Protein AF-A0A5A4PVV0-F1 (afdb_monomer_lite)

Radius of gyration: 22.86 Å; chains: 1; bounding box: 64×41×68 Å

pLDDT: mean 84.91, std 14.2, range [36.88, 98.5]

Structure (mmCIF, N/CA/C/O backbone):
data_AF-A0A5A4PVV0-F1
#
_entry.id   AF-A0A5A4PVV0-F1
#
loop_
_atom_site.group_PDB
_atom_site.id
_atom_site.type_symbol
_atom_site.label_atom_id
_atom_site.label_alt_id
_atom_site.label_comp_id
_atom_site.label_asym_id
_atom_site.label_entity_id
_atom_site.label_seq_id
_atom_site.pdbx_PDB_ins_code
_atom_site.Cartn_x
_atom_site.Cartn_y
_atom_site.Cartn_z
_atom_site.occupancy
_atom_site.B_iso_or_equiv
_atom_site.auth_seq_id
_atom_site.auth_comp_id
_atom_site.auth_asym_id
_atom_site.auth_atom_id
_atom_site.pdbx_PDB_model_num
ATOM 1 N N . MET A 1 1 ? 41.108 14.366 -33.732 1.00 46.66 1 MET A N 1
ATOM 2 C CA . MET A 1 1 ? 40.610 12.988 -33.497 1.00 46.66 1 MET A CA 1
ATOM 3 C C . MET A 1 1 ? 39.916 12.804 -32.145 1.00 46.66 1 MET A C 1
ATOM 5 O O . MET A 1 1 ? 38.757 12.423 -32.161 1.00 46.66 1 MET A O 1
ATOM 9 N N . LYS A 1 2 ? 40.531 13.124 -30.991 1.00 41.91 2 LYS A N 1
ATOM 10 C CA . LYS A 1 2 ? 39.886 12.949 -29.665 1.00 41.91 2 LYS A CA 1
ATOM 11 C C . LYS A 1 2 ? 38.598 13.777 -29.461 1.00 41.91 2 LYS A C 1
ATOM 13 O O . LYS A 1 2 ? 37.643 13.272 -28.887 1.00 41.91 2 LYS A O 1
ATOM 18 N N . LEU A 1 3 ? 38.534 15.001 -30.003 1.00 40.44 3 LEU A N 1
ATOM 19 C CA . LEU A 1 3 ? 37.338 15.861 -29.929 1.00 40.44 3 LEU A CA 1
ATOM 20 C C . LEU A 1 3 ? 36.148 15.331 -30.754 1.00 40.44 3 LEU A C 1
ATOM 22 O O . LEU A 1 3 ? 35.005 15.451 -30.332 1.00 40.44 3 LEU A O 1
ATOM 26 N N . ALA A 1 4 ? 36.415 14.720 -31.914 1.00 46.31 4 ALA A N 1
ATOM 27 C CA . ALA A 1 4 ? 35.381 14.146 -32.778 1.00 46.31 4 ALA A CA 1
ATOM 28 C C . ALA A 1 4 ? 34.794 12.856 -32.182 1.00 46.31 4 ALA A C 1
ATOM 30 O O . ALA A 1 4 ? 33.596 12.623 -32.297 1.00 46.31 4 ALA A O 1
ATOM 31 N N . LEU A 1 5 ? 35.617 12.063 -31.481 1.00 36.88 5 LEU A N 1
ATOM 32 C CA . LEU A 1 5 ? 35.150 10.887 -30.746 1.00 36.88 5 LEU A CA 1
ATOM 33 C C . LEU A 1 5 ? 34.221 11.294 -29.588 1.00 36.88 5 LEU A C 1
ATOM 35 O O . LEU A 1 5 ? 33.138 10.735 -29.454 1.00 36.88 5 LEU A O 1
ATOM 39 N N . LEU A 1 6 ? 34.586 12.329 -28.819 1.00 44.75 6 LEU A N 1
ATOM 40 C CA . LEU A 1 6 ? 33.745 12.877 -27.743 1.00 44.75 6 LEU A CA 1
ATOM 41 C C . LEU A 1 6 ? 32.425 13.469 -28.265 1.00 44.75 6 LEU A C 1
ATOM 43 O O . LEU A 1 6 ? 31.382 13.252 -27.656 1.00 44.75 6 LEU A O 1
ATOM 47 N N . LEU A 1 7 ? 32.444 14.151 -29.416 1.00 44.34 7 LEU A N 1
ATOM 48 C CA . LEU A 1 7 ? 31.231 14.646 -30.083 1.00 44.34 7 LEU A CA 1
ATOM 49 C C . LEU A 1 7 ? 30.348 13.511 -30.626 1.00 44.34 7 LEU A C 1
ATOM 51 O O . LEU A 1 7 ? 29.127 13.609 -30.537 1.00 44.34 7 LEU A O 1
ATOM 55 N N . SER A 1 8 ? 30.940 12.428 -31.140 1.00 39.75 8 SER A N 1
ATOM 56 C CA . SER A 1 8 ? 30.189 11.250 -31.598 1.00 39.75 8 SER A CA 1
ATOM 57 C C . SER A 1 8 ? 29.547 10.485 -30.439 1.00 39.75 8 SER A C 1
ATOM 59 O O . SER A 1 8 ? 28.378 10.130 -30.526 1.00 39.75 8 SER A O 1
ATOM 61 N N . ILE A 1 9 ? 30.257 10.333 -29.314 1.00 49.19 9 ILE A N 1
ATOM 62 C CA . ILE A 1 9 ? 29.719 9.735 -28.086 1.00 49.19 9 ILE A CA 1
ATOM 63 C C . ILE A 1 9 ? 28.602 10.624 -27.525 1.00 49.19 9 ILE A C 1
ATOM 65 O O . ILE A 1 9 ? 27.536 10.120 -27.191 1.00 49.19 9 ILE A O 1
ATOM 69 N N . GLY A 1 10 ? 28.793 11.948 -27.508 1.00 38.03 10 GLY A N 1
ATOM 70 C CA . GLY A 1 10 ? 27.760 12.903 -27.103 1.00 38.03 10 GLY A CA 1
ATOM 71 C C . GLY A 1 10 ? 26.505 12.845 -27.981 1.00 38.03 10 GLY A C 1
ATOM 72 O O . GLY A 1 10 ? 25.398 12.822 -27.454 1.00 38.03 10 GLY A O 1
ATOM 73 N N . CYS A 1 11 ? 26.648 12.752 -29.307 1.00 46.47 11 CYS A N 1
ATOM 74 C CA . CYS A 1 11 ? 25.504 12.624 -30.217 1.00 46.47 11 CYS A CA 1
ATOM 75 C C . CYS A 1 11 ? 24.790 11.271 -30.082 1.00 46.47 11 CYS A C 1
ATOM 77 O O . CYS A 1 11 ? 23.561 11.240 -30.125 1.00 46.47 11 CYS A O 1
ATOM 79 N N . CYS A 1 12 ? 25.526 10.173 -29.882 1.00 41.34 12 CYS A N 1
ATOM 80 C CA . CYS A 1 12 ? 24.935 8.857 -29.641 1.00 41.34 12 CYS A CA 1
ATOM 81 C C . CYS A 1 12 ? 24.172 8.817 -28.310 1.00 41.34 12 CYS A C 1
ATOM 83 O O . CYS A 1 12 ? 23.031 8.373 -28.290 1.00 41.34 12 CYS A O 1
ATOM 85 N N . LEU A 1 13 ? 24.741 9.356 -27.226 1.00 41.94 13 LEU A N 1
ATOM 86 C CA . LEU A 1 13 ? 24.076 9.421 -25.919 1.00 41.94 13 LEU A CA 1
ATOM 87 C C . LEU A 1 13 ? 22.816 10.295 -25.957 1.00 41.94 13 LEU A C 1
ATOM 89 O O . LEU A 1 13 ? 21.788 9.928 -25.399 1.00 41.94 13 LEU A O 1
ATOM 93 N N . VAL A 1 14 ? 22.859 11.427 -26.667 1.00 44.25 14 VAL A N 1
ATOM 94 C CA . VAL A 1 14 ? 21.682 12.291 -26.840 1.00 44.25 14 VAL A CA 1
ATOM 95 C C . VAL A 1 14 ? 20.603 11.596 -27.679 1.00 44.25 14 VAL A C 1
ATOM 97 O O . VAL A 1 14 ? 19.431 11.651 -27.320 1.00 44.25 14 VAL A O 1
ATOM 100 N N . ALA A 1 15 ? 20.966 10.911 -28.767 1.00 39.91 15 ALA A N 1
ATOM 101 C CA . ALA A 1 15 ? 20.006 10.202 -29.616 1.00 39.91 15 ALA A CA 1
ATOM 102 C C . ALA A 1 15 ? 19.346 9.005 -28.908 1.00 39.91 15 ALA A C 1
ATOM 104 O O . ALA A 1 15 ? 18.140 8.808 -29.062 1.00 39.91 15 ALA A O 1
ATOM 105 N N . VAL A 1 16 ? 20.110 8.252 -28.110 1.00 43.72 16 VAL A N 1
ATOM 106 C CA . VAL A 1 16 ? 19.596 7.151 -27.278 1.00 43.72 16 VAL A CA 1
ATOM 107 C C . VAL A 1 16 ? 18.643 7.696 -26.208 1.00 43.72 16 VAL A C 1
ATOM 109 O O . VAL A 1 16 ? 17.511 7.219 -26.129 1.00 43.72 16 VAL A O 1
ATOM 112 N N . ASN A 1 17 ? 19.014 8.795 -25.533 1.00 40.72 17 ASN A N 1
ATOM 113 C CA . ASN A 1 17 ? 18.164 9.432 -24.517 1.00 40.72 17 ASN A CA 1
ATOM 114 C C . ASN A 1 17 ? 16.835 9.996 -25.078 1.00 40.72 17 ASN A C 1
ATOM 116 O O . ASN A 1 17 ? 15.819 10.129 -24.391 1.00 40.72 17 ASN A O 1
ATOM 120 N N . PHE A 1 18 ? 16.809 10.382 -26.359 1.00 46.00 18 PHE A N 1
ATOM 121 C CA . PHE A 1 18 ? 15.560 10.771 -27.023 1.00 46.00 18 PHE A CA 1
ATOM 122 C C . PHE A 1 18 ? 14.713 9.558 -27.429 1.00 46.00 18 PHE A C 1
ATOM 124 O O . PHE A 1 18 ? 13.483 9.669 -27.483 1.00 46.00 18 PHE A O 1
ATOM 131 N N . ALA A 1 19 ? 15.338 8.415 -27.718 1.00 44.12 19 ALA A N 1
ATOM 132 C CA . ALA A 1 19 ? 14.663 7.224 -28.216 1.00 44.12 19 ALA A CA 1
ATOM 133 C C . ALA A 1 19 ? 13.850 6.508 -27.128 1.00 44.12 19 ALA A C 1
ATOM 135 O O . ALA A 1 19 ? 12.691 6.183 -27.383 1.00 44.12 19 ALA A O 1
ATOM 136 N N . LEU A 1 20 ? 14.373 6.323 -25.911 1.00 49.16 20 LEU A N 1
ATOM 137 C CA . LEU A 1 20 ? 13.634 5.604 -24.859 1.00 49.16 20 LEU A CA 1
ATOM 138 C C . LEU A 1 20 ? 12.484 6.443 -24.293 1.00 49.16 20 LEU A C 1
ATOM 140 O O . LEU A 1 20 ? 11.371 5.942 -24.088 1.00 49.16 20 LEU A O 1
ATOM 144 N N . ARG A 1 21 ? 12.681 7.760 -24.162 1.00 54.38 21 ARG A N 1
ATOM 145 C CA . ARG A 1 21 ? 11.590 8.691 -23.844 1.00 54.38 21 ARG A CA 1
ATOM 146 C C . ARG A 1 21 ? 10.503 8.708 -24.925 1.00 54.38 21 ARG A C 1
ATOM 148 O O . ARG A 1 21 ? 9.313 8.787 -24.601 1.00 54.38 21 ARG A O 1
ATOM 155 N N . ALA A 1 22 ? 10.883 8.605 -26.200 1.00 59.00 22 ALA A N 1
ATOM 156 C CA . ALA A 1 22 ? 9.932 8.450 -27.298 1.00 59.00 22 ALA A CA 1
ATOM 157 C C . ALA A 1 22 ? 9.211 7.094 -27.241 1.00 59.00 22 ALA A C 1
ATOM 159 O O . ALA A 1 22 ? 8.002 7.065 -27.461 1.00 59.00 22 ALA A O 1
ATOM 160 N N . THR A 1 23 ? 9.903 6.008 -26.881 1.00 64.12 23 THR A N 1
ATOM 161 C CA . THR A 1 23 ? 9.330 4.666 -26.699 1.00 64.12 23 THR A CA 1
ATOM 162 C C . THR A 1 23 ? 8.213 4.664 -25.654 1.00 64.12 23 THR A C 1
ATOM 164 O O . THR A 1 23 ? 7.087 4.273 -25.966 1.00 64.12 23 THR A O 1
ATOM 167 N N . ILE A 1 24 ? 8.478 5.171 -24.443 1.00 62.03 24 ILE A N 1
ATOM 168 C CA . ILE A 1 24 ? 7.490 5.206 -23.349 1.00 62.03 24 ILE A CA 1
ATOM 169 C C . ILE A 1 24 ? 6.266 6.039 -23.747 1.00 62.03 24 ILE A C 1
ATOM 171 O O . ILE A 1 24 ? 5.130 5.591 -23.611 1.00 62.03 24 ILE A O 1
ATOM 175 N N . ILE A 1 25 ? 6.479 7.243 -24.289 1.00 65.00 25 ILE A N 1
ATOM 176 C CA . ILE A 1 25 ? 5.377 8.124 -24.705 1.00 65.00 25 ILE A CA 1
ATOM 177 C C . ILE A 1 25 ? 4.577 7.507 -25.861 1.00 65.00 25 ILE A C 1
ATOM 179 O O . ILE A 1 25 ? 3.355 7.666 -25.913 1.00 65.00 25 ILE A O 1
ATOM 183 N N . ARG A 1 26 ? 5.241 6.816 -26.795 1.00 69.31 26 ARG A N 1
ATOM 184 C CA . ARG A 1 26 ? 4.590 6.156 -27.932 1.00 69.31 26 ARG A CA 1
ATOM 185 C C . ARG A 1 26 ? 3.719 4.993 -27.462 1.00 69.31 26 ARG A C 1
ATOM 187 O O . ARG A 1 26 ? 2.591 4.901 -27.935 1.00 69.31 26 ARG A O 1
ATOM 194 N N . CYS A 1 27 ? 4.179 4.192 -26.502 1.00 71.00 27 CYS A N 1
ATOM 195 C CA . CYS A 1 27 ? 3.376 3.111 -25.932 1.00 71.00 27 CYS A CA 1
ATOM 196 C C . CYS A 1 27 ? 2.206 3.606 -25.080 1.00 71.00 27 CYS A C 1
ATOM 198 O O . CYS A 1 27 ? 1.082 3.173 -25.322 1.00 71.00 27 CYS A O 1
ATOM 200 N N . LEU A 1 28 ? 2.412 4.601 -24.209 1.00 65.38 28 LEU A N 1
ATOM 201 C CA . LEU A 1 28 ? 1.339 5.186 -23.385 1.00 65.38 28 LEU A CA 1
ATOM 202 C C . LEU A 1 28 ? 0.184 5.794 -24.200 1.00 65.38 28 LEU A C 1
ATOM 204 O O . LEU A 1 28 ? -0.917 5.962 -23.689 1.00 65.38 28 LEU A O 1
ATOM 208 N N . ARG A 1 29 ? 0.424 6.172 -25.462 1.00 68.50 29 ARG A N 1
ATOM 209 C CA . ARG A 1 29 ? -0.617 6.671 -26.380 1.00 68.50 29 ARG A CA 1
ATOM 210 C C . ARG A 1 29 ? -1.371 5.558 -27.113 1.00 68.50 29 ARG A C 1
ATOM 212 O O . ARG A 1 29 ? -2.370 5.852 -27.766 1.00 68.50 29 ARG A O 1
ATOM 219 N N . LYS A 1 30 ? -0.859 4.327 -27.086 1.00 69.19 30 LYS A N 1
ATOM 220 C CA . LYS A 1 30 ? -1.362 3.184 -27.860 1.00 69.19 30 LYS A CA 1
ATOM 221 C C . LYS A 1 30 ? -2.086 2.163 -26.998 1.00 69.19 30 LYS A C 1
ATOM 223 O O . LYS A 1 30 ? -3.036 1.551 -27.478 1.00 69.19 30 LYS A O 1
ATOM 228 N N . THR A 1 31 ? -1.667 1.989 -25.752 1.00 60.00 31 THR A N 1
ATOM 229 C CA . THR A 1 31 ? -2.315 1.072 -24.820 1.00 60.00 31 THR A CA 1
ATOM 230 C C . THR A 1 31 ? -3.566 1.715 -24.222 1.00 60.00 31 THR A C 1
ATOM 232 O O . THR A 1 31 ? -3.586 2.897 -23.875 1.00 60.00 31 THR A O 1
ATOM 235 N N . ARG A 1 32 ? -4.664 0.946 -24.172 1.00 54.12 32 ARG A N 1
ATOM 236 C CA . ARG A 1 32 ? -5.900 1.358 -23.490 1.00 54.12 32 ARG A CA 1
ATOM 237 C C . ARG A 1 32 ? -5.672 1.395 -21.974 1.00 54.12 32 ARG A C 1
ATOM 239 O O . ARG A 1 32 ? -4.600 1.038 -21.493 1.00 54.12 32 ARG A O 1
ATOM 246 N N . SER A 1 33 ? -6.678 1.860 -21.227 1.00 53.91 33 SER A N 1
ATOM 247 C CA . SER A 1 33 ? -6.655 1.872 -19.758 1.00 53.91 33 SER A CA 1
ATOM 248 C C . SER A 1 3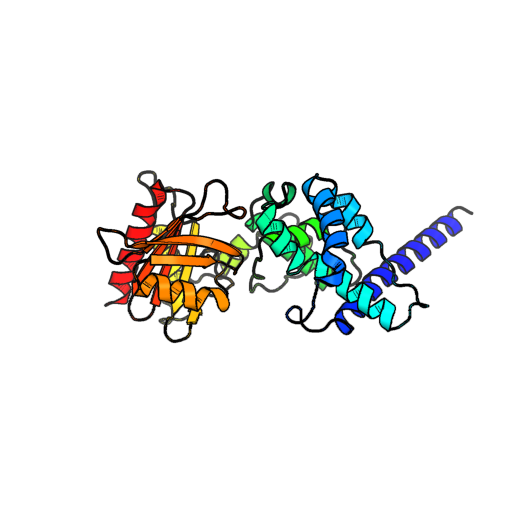3 ? -6.105 0.553 -19.203 1.00 53.91 33 SER A C 1
ATOM 250 O O . SER A 1 33 ? -6.449 -0.516 -19.699 1.00 53.91 33 SER A O 1
ATOM 252 N N . TRP A 1 34 ? -5.294 0.631 -18.145 1.00 52.81 34 TRP A N 1
ATOM 253 C CA . TRP A 1 34 ? -4.593 -0.500 -17.514 1.00 52.81 34 TRP A CA 1
ATOM 254 C C . TRP A 1 34 ? -5.515 -1.681 -17.158 1.00 52.81 34 TRP A C 1
ATOM 256 O O . TRP A 1 34 ? -5.076 -2.822 -17.070 1.00 52.81 34 TRP A O 1
ATOM 266 N N . SER A 1 35 ? -6.805 -1.398 -16.970 1.00 49.62 35 SER A N 1
ATOM 267 C CA . SER A 1 35 ? -7.865 -2.358 -16.668 1.00 49.62 35 SER A CA 1
ATOM 268 C C . SER A 1 35 ? -8.367 -3.185 -17.862 1.00 49.62 35 SER A C 1
ATOM 270 O O . SER A 1 35 ? -9.220 -4.040 -17.659 1.00 49.62 35 SER A O 1
ATOM 272 N N . GLU A 1 36 ? -7.919 -2.904 -19.088 1.00 56.88 36 GLU A N 1
ATOM 273 C CA . GLU A 1 36 ? -8.451 -3.495 -20.332 1.00 56.88 36 GLU A CA 1
ATOM 274 C C . GLU A 1 36 ? -7.418 -4.315 -21.121 1.00 56.88 36 GLU A C 1
ATOM 276 O O . GLU A 1 36 ? -7.722 -4.797 -22.211 1.00 56.88 36 GLU A O 1
ATOM 281 N N . ILE A 1 37 ? -6.192 -4.446 -20.608 1.00 70.38 37 ILE A N 1
ATOM 282 C CA . ILE A 1 37 ? -5.114 -5.170 -21.285 1.00 70.38 37 ILE A CA 1
ATOM 283 C C . ILE A 1 37 ? -5.174 -6.645 -20.885 1.00 70.38 37 ILE A C 1
ATOM 285 O O . ILE A 1 37 ? -4.995 -6.974 -19.713 1.00 70.38 37 ILE A O 1
ATOM 289 N N . ASP A 1 38 ? -5.406 -7.518 -21.865 1.00 74.00 38 ASP A N 1
ATOM 290 C CA . ASP A 1 38 ? -5.260 -8.963 -21.702 1.00 74.00 38 ASP A CA 1
ATOM 291 C C . ASP A 1 38 ? -3.779 -9.353 -21.831 1.00 74.00 38 ASP A C 1
ATOM 293 O O . ASP A 1 38 ? -3.170 -9.191 -22.889 1.00 74.00 38 ASP A O 1
ATOM 297 N N . CYS A 1 39 ? -3.203 -9.838 -20.731 1.00 78.75 39 CYS A N 1
ATOM 298 C CA . CYS A 1 39 ? -1.803 -10.250 -20.651 1.00 78.75 39 CYS A CA 1
ATOM 299 C C . CYS A 1 39 ? -1.598 -11.756 -20.839 1.00 78.75 39 CYS A C 1
ATOM 301 O O . CYS A 1 39 ? -0.449 -12.193 -20.905 1.00 78.75 39 CYS A O 1
ATOM 303 N N . THR A 1 40 ? -2.671 -12.545 -20.957 1.00 80.81 40 THR A N 1
ATOM 304 C CA . THR A 1 40 ? -2.587 -14.003 -21.118 1.00 80.81 40 THR A CA 1
ATOM 305 C C . THR A 1 40 ? -1.690 -14.428 -22.291 1.00 80.81 40 THR A C 1
ATOM 307 O O . THR A 1 40 ? -0.877 -15.329 -22.092 1.00 80.81 40 THR A O 1
ATOM 310 N N . PRO A 1 41 ? -1.706 -13.772 -23.472 1.00 83.62 41 PRO A N 1
ATOM 311 C CA . PRO A 1 41 ? -0.832 -14.158 -24.587 1.00 83.62 41 PRO A CA 1
ATOM 312 C C . PRO A 1 41 ? 0.673 -13.975 -24.335 1.00 83.62 41 PRO A C 1
ATOM 314 O O . PRO A 1 41 ? 1.484 -14.510 -25.086 1.00 83.62 41 PRO A O 1
ATOM 317 N N . HIS A 1 42 ? 1.054 -13.199 -23.318 1.00 83.88 42 HIS A N 1
ATOM 318 C CA . HIS A 1 42 ? 2.448 -12.879 -23.001 1.00 83.88 42 HIS A CA 1
ATOM 319 C C . HIS A 1 42 ? 2.949 -13.593 -21.740 1.00 83.88 42 HIS A C 1
ATOM 321 O O . HIS A 1 42 ? 4.113 -13.437 -21.382 1.00 83.88 42 HIS A O 1
ATOM 327 N N . GLN A 1 43 ? 2.087 -14.358 -21.064 1.00 84.12 43 GLN A N 1
ATOM 328 C CA . GLN A 1 43 ? 2.333 -14.846 -19.711 1.00 84.12 43 GLN A CA 1
ATOM 329 C C . GLN A 1 43 ? 3.612 -15.681 -19.586 1.00 84.12 43 GLN A C 1
ATOM 331 O O . GLN A 1 43 ? 4.407 -15.395 -18.699 1.00 84.12 43 GLN A O 1
ATOM 336 N N . ASP A 1 44 ? 3.844 -16.644 -20.481 1.00 86.00 44 ASP A N 1
ATOM 337 C CA . ASP A 1 44 ? 5.018 -17.528 -20.403 1.00 86.00 44 ASP A CA 1
ATOM 338 C C . ASP A 1 44 ? 6.327 -16.730 -20.451 1.00 86.00 44 ASP A C 1
ATOM 340 O O . ASP A 1 44 ? 7.187 -16.875 -19.587 1.00 86.00 44 ASP A O 1
ATOM 344 N N . LYS A 1 45 ? 6.434 -15.796 -21.402 1.00 85.88 45 LYS A N 1
ATOM 345 C CA . LYS A 1 45 ? 7.606 -14.923 -21.534 1.00 85.88 45 LYS A CA 1
ATOM 346 C C . LYS A 1 45 ? 7.774 -13.997 -20.326 1.00 85.88 45 LYS A C 1
ATOM 348 O O . LYS A 1 45 ? 8.886 -13.778 -19.860 1.00 85.88 45 LYS A O 1
ATOM 353 N N . LEU A 1 46 ? 6.673 -13.447 -19.811 1.00 87.00 46 LEU A N 1
ATOM 354 C CA . LEU A 1 46 ? 6.707 -12.609 -18.611 1.00 87.00 46 LEU A CA 1
ATOM 355 C C . LEU A 1 46 ? 7.191 -13.403 -17.394 1.00 87.00 46 LEU A C 1
ATOM 357 O O . LEU A 1 46 ? 7.925 -12.865 -16.573 1.00 87.00 46 LEU A O 1
ATOM 361 N N . TYR A 1 47 ? 6.794 -14.671 -17.282 1.00 91.38 47 TYR A N 1
ATOM 362 C CA . TYR A 1 47 ? 7.177 -15.534 -16.170 1.00 91.38 47 TYR A CA 1
ATOM 363 C C . TYR A 1 47 ? 8.655 -15.926 -16.249 1.00 91.38 47 TYR A C 1
ATOM 365 O O . TYR A 1 47 ? 9.309 -15.921 -15.214 1.00 91.38 47 TYR A O 1
ATOM 373 N N . GLU A 1 48 ? 9.214 -16.135 -17.446 1.00 92.31 48 GLU A N 1
ATOM 374 C CA . GLU A 1 48 ? 10.666 -16.313 -17.626 1.00 92.31 48 GLU A CA 1
ATOM 375 C C . GLU A 1 48 ? 11.465 -15.095 -17.123 1.00 92.31 48 GLU A C 1
ATOM 377 O O . GLU A 1 48 ? 12.472 -15.242 -16.423 1.00 92.31 48 GLU A O 1
ATOM 382 N N . ASP A 1 49 ? 11.006 -13.876 -17.429 1.00 91.75 49 ASP A N 1
ATOM 383 C CA . ASP A 1 49 ? 11.632 -12.662 -16.896 1.00 91.75 49 ASP A CA 1
ATOM 384 C C . ASP A 1 49 ? 11.451 -12.559 -15.367 1.00 91.75 49 ASP A C 1
ATOM 386 O O . ASP A 1 49 ? 12.374 -12.163 -14.648 1.00 91.75 49 ASP A O 1
ATOM 390 N N . PHE A 1 50 ? 10.273 -12.921 -14.842 1.00 92.19 50 PHE A N 1
ATOM 391 C CA . PHE A 1 50 ? 10.005 -12.905 -13.401 1.00 92.19 50 PHE A CA 1
ATOM 392 C C . PHE A 1 50 ? 10.832 -13.943 -12.636 1.00 92.19 50 PHE A C 1
ATOM 394 O O . PHE A 1 50 ? 11.325 -13.621 -11.556 1.00 92.19 50 PHE A O 1
ATOM 401 N N . ASP A 1 51 ? 11.072 -15.129 -13.194 1.00 95.19 51 ASP A N 1
ATOM 402 C CA . ASP A 1 51 ? 11.981 -16.134 -12.633 1.00 95.19 51 ASP A CA 1
ATOM 403 C C . ASP A 1 51 ? 13.379 -15.539 -12.419 1.00 95.19 51 ASP A C 1
ATOM 405 O O . ASP A 1 51 ? 13.947 -15.634 -11.327 1.00 95.19 51 ASP A O 1
ATOM 409 N N . ARG A 1 52 ? 13.913 -14.837 -13.429 1.00 95.50 52 ARG A N 1
ATOM 410 C CA . ARG A 1 52 ? 15.215 -14.150 -13.335 1.00 95.50 52 ARG A CA 1
ATOM 411 C C . ARG A 1 52 ? 15.212 -13.055 -12.269 1.00 95.50 52 ARG A C 1
ATOM 413 O O . ARG A 1 52 ? 16.158 -12.958 -11.484 1.00 95.50 52 ARG A O 1
ATOM 420 N N . ILE A 1 53 ? 14.148 -12.252 -12.205 1.00 93.19 53 ILE A N 1
ATOM 421 C CA . ILE A 1 53 ? 13.995 -11.196 -11.192 1.00 93.19 53 ILE A CA 1
ATOM 422 C C . ILE A 1 53 ? 13.973 -11.798 -9.779 1.00 93.19 53 ILE A C 1
ATOM 424 O O . ILE A 1 53 ? 14.683 -11.309 -8.897 1.00 93.19 53 ILE A O 1
ATOM 428 N N . TRP A 1 54 ? 13.203 -12.867 -9.553 1.00 93.81 54 TRP A N 1
ATOM 429 C CA . TRP A 1 54 ? 13.106 -13.538 -8.250 1.00 93.81 54 TRP A CA 1
ATOM 430 C C . TRP A 1 54 ? 14.388 -14.295 -7.883 1.00 93.81 54 TRP A C 1
ATOM 432 O O . TRP A 1 54 ? 14.689 -14.428 -6.698 1.00 93.81 54 TRP A O 1
ATOM 442 N N . ALA A 1 55 ? 15.180 -14.718 -8.871 1.00 94.75 55 ALA A N 1
ATOM 443 C CA . ALA A 1 55 ? 16.514 -15.283 -8.673 1.00 94.75 55 ALA A CA 1
ATOM 444 C C . ALA A 1 55 ? 17.599 -14.231 -8.358 1.00 94.75 55 ALA A C 1
ATOM 446 O O . ALA A 1 55 ? 18.726 -14.600 -8.025 1.00 94.75 55 ALA A O 1
ATOM 447 N N . GLY A 1 56 ? 17.279 -12.933 -8.436 1.00 92.69 56 GLY A N 1
ATOM 448 C CA . GLY A 1 56 ? 18.188 -11.835 -8.095 1.00 92.69 56 GLY A CA 1
ATOM 449 C C . GLY A 1 56 ? 18.861 -11.147 -9.288 1.00 92.69 56 GLY A C 1
ATOM 450 O O . GLY A 1 56 ? 19.597 -10.186 -9.080 1.00 92.69 56 GLY A O 1
ATOM 451 N N . ASP A 1 57 ? 18.574 -11.548 -10.530 1.00 95.38 57 ASP A N 1
ATOM 452 C CA . ASP A 1 57 ? 19.107 -10.927 -11.761 1.00 95.38 57 ASP A CA 1
ATOM 453 C C . ASP A 1 57 ? 18.280 -9.702 -12.218 1.00 95.38 57 ASP A C 1
ATOM 455 O O . ASP A 1 57 ? 18.175 -9.369 -13.398 1.00 95.38 57 ASP A O 1
ATOM 459 N N . TYR A 1 58 ? 17.639 -9.014 -11.273 1.00 93.19 58 TYR A N 1
ATOM 460 C CA . TYR A 1 58 ? 16.643 -7.985 -11.571 1.00 93.19 58 TYR A CA 1
ATOM 461 C C . TYR A 1 58 ? 17.225 -6.759 -12.289 1.00 93.19 58 TYR A C 1
ATOM 463 O O . TYR A 1 58 ? 16.561 -6.195 -13.154 1.00 93.19 58 TYR A O 1
ATOM 471 N N . LEU A 1 59 ? 18.460 -6.339 -11.984 1.00 93.94 59 LEU A N 1
ATOM 472 C CA . LEU A 1 59 ? 19.072 -5.174 -12.642 1.00 93.94 59 LEU A CA 1
ATOM 473 C C . LEU A 1 59 ? 19.350 -5.426 -14.125 1.00 93.94 59 LEU A C 1
ATOM 475 O O . LEU A 1 59 ? 19.124 -4.524 -14.929 1.00 93.94 59 LEU A O 1
ATOM 479 N N . SER A 1 60 ? 19.801 -6.628 -14.492 1.00 93.44 60 SER A N 1
ATOM 480 C CA . SER A 1 60 ? 20.043 -6.992 -15.892 1.00 93.44 60 SER A CA 1
ATOM 481 C C . SER A 1 60 ? 18.727 -7.041 -16.661 1.00 93.44 60 SER A C 1
ATOM 483 O O . SER A 1 60 ? 18.612 -6.407 -17.706 1.00 93.44 60 SER A O 1
ATOM 485 N N . VAL A 1 61 ? 17.703 -7.692 -16.097 1.00 90.75 61 VAL A N 1
ATOM 486 C CA . VAL A 1 61 ? 16.357 -7.739 -16.688 1.00 90.75 61 VAL A CA 1
ATOM 487 C C . VAL A 1 61 ? 15.784 -6.328 -16.861 1.00 90.75 61 VAL A C 1
ATOM 489 O O . VAL A 1 61 ? 15.281 -5.981 -17.926 1.00 90.75 61 VAL A O 1
ATOM 492 N N . PHE A 1 62 ? 15.908 -5.458 -15.855 1.00 88.75 62 PHE A N 1
ATOM 493 C CA . PHE A 1 62 ? 15.434 -4.078 -15.968 1.00 88.75 62 PHE A CA 1
ATOM 494 C C . PHE A 1 62 ? 16.241 -3.255 -16.966 1.00 88.75 62 PHE A C 1
ATOM 496 O O . PHE A 1 62 ? 15.654 -2.432 -17.665 1.00 88.75 62 PHE A O 1
ATOM 503 N N . ALA A 1 63 ? 17.553 -3.468 -17.069 1.00 87.56 63 ALA A N 1
ATOM 504 C CA . ALA A 1 63 ? 18.365 -2.843 -18.104 1.00 87.56 63 ALA A CA 1
ATOM 505 C C . ALA A 1 63 ? 17.900 -3.281 -19.498 1.00 87.56 63 ALA A C 1
ATOM 507 O O . ALA A 1 63 ? 17.684 -2.420 -20.342 1.00 87.56 63 ALA A O 1
ATOM 508 N N . GLU A 1 64 ? 17.649 -4.578 -19.708 1.00 85.81 64 GLU A N 1
ATOM 509 C CA . GLU A 1 64 ? 17.084 -5.113 -20.953 1.00 85.81 64 GLU A CA 1
ATOM 510 C C . GLU A 1 64 ? 15.723 -4.478 -21.259 1.00 85.81 64 GLU A C 1
ATOM 512 O O . GLU A 1 64 ? 15.493 -4.055 -22.384 1.00 85.81 64 GLU A O 1
ATOM 517 N N . TRP A 1 65 ? 14.826 -4.340 -20.276 1.00 80.94 65 TRP A N 1
ATOM 518 C CA . TRP A 1 65 ? 13.514 -3.708 -20.470 1.00 80.94 65 TRP A CA 1
ATOM 519 C C . TRP A 1 65 ? 13.604 -2.210 -20.792 1.00 80.94 65 TRP A C 1
ATOM 521 O O . TRP A 1 65 ? 12.817 -1.688 -21.598 1.00 80.94 65 TRP A O 1
ATOM 531 N N . LEU A 1 66 ? 14.531 -1.506 -20.137 1.00 77.06 66 LEU A N 1
ATOM 532 C CA . LEU A 1 66 ? 14.761 -0.078 -20.324 1.00 77.06 66 LEU A CA 1
ATOM 533 C C . LEU A 1 66 ? 15.467 0.207 -21.651 1.00 77.06 66 LEU A C 1
ATOM 535 O O . LEU A 1 66 ? 15.081 1.171 -22.304 1.00 77.06 66 LEU A O 1
ATOM 539 N N . ASP A 1 67 ? 16.400 -0.638 -22.085 1.00 76.19 67 ASP A N 1
ATOM 540 C CA . ASP A 1 67 ? 17.176 -0.507 -23.324 1.00 76.19 67 ASP A CA 1
ATOM 541 C C . ASP A 1 67 ? 16.451 -1.108 -24.543 1.00 76.19 67 ASP A C 1
ATOM 543 O O . ASP A 1 67 ? 16.941 -1.998 -25.231 1.00 76.19 67 ASP A O 1
ATOM 547 N N . ASN A 1 68 ? 15.238 -0.619 -24.824 1.00 67.19 68 ASN A N 1
ATOM 548 C CA . ASN A 1 68 ? 14.445 -1.070 -25.973 1.00 67.19 68 ASN A CA 1
ATOM 549 C C . ASN A 1 68 ? 13.930 0.101 -26.826 1.00 67.19 68 ASN A C 1
ATOM 551 O O . ASN A 1 68 ? 12.763 0.517 -26.706 1.00 67.19 68 ASN A O 1
ATOM 555 N N . PRO A 1 69 ? 14.766 0.665 -27.713 1.00 71.81 69 PRO A N 1
ATOM 556 C CA . PRO A 1 69 ? 14.310 1.648 -28.686 1.00 71.81 69 PRO A CA 1
ATOM 557 C C . PRO A 1 69 ? 13.323 1.001 -29.669 1.00 71.81 69 PRO A C 1
ATOM 559 O O . PRO A 1 69 ? 13.614 -0.035 -30.255 1.00 71.81 69 PRO A O 1
ATOM 562 N N . ILE A 1 70 ? 12.159 1.625 -29.886 1.00 68.69 70 ILE A N 1
ATOM 563 C CA . ILE A 1 70 ? 11.193 1.164 -30.895 1.00 68.69 70 ILE A CA 1
ATOM 564 C C . ILE A 1 70 ? 11.733 1.506 -32.294 1.00 68.69 70 ILE A C 1
ATOM 566 O O . ILE A 1 70 ? 11.823 2.698 -32.624 1.00 68.69 70 ILE A O 1
ATOM 570 N N . PRO A 1 71 ? 12.025 0.512 -33.152 1.00 78.81 71 PRO A N 1
ATOM 571 C CA . PRO A 1 71 ? 12.436 0.748 -34.531 1.00 78.81 71 PRO A CA 1
ATOM 572 C C . PRO A 1 71 ? 11.355 1.486 -35.330 1.00 78.81 71 PRO A C 1
ATOM 574 O O . PRO A 1 71 ? 10.149 1.333 -35.103 1.00 78.81 71 PRO A O 1
ATOM 577 N N . ARG A 1 72 ? 11.771 2.330 -36.278 1.00 77.12 72 ARG A N 1
ATOM 578 C CA . ARG A 1 72 ? 10.837 3.180 -37.043 1.00 77.12 72 ARG A CA 1
ATOM 579 C C . ARG A 1 72 ? 10.003 2.376 -38.036 1.00 77.12 72 ARG A C 1
ATOM 581 O O . ARG A 1 72 ? 8.899 2.789 -38.368 1.00 77.12 72 ARG A O 1
ATOM 588 N N . GLU A 1 73 ? 10.536 1.247 -38.475 1.00 84.69 73 GLU A N 1
ATOM 589 C CA . GLU A 1 73 ? 9.994 0.325 -39.466 1.00 84.69 73 GLU A CA 1
ATOM 590 C C . GLU A 1 73 ? 8.958 -0.658 -38.906 1.00 84.69 73 GLU A C 1
ATOM 592 O O . GLU A 1 73 ? 8.380 -1.436 -39.663 1.00 84.69 73 GLU A O 1
ATOM 597 N N . TRP A 1 74 ? 8.716 -0.657 -37.592 1.00 85.31 74 TRP A N 1
ATOM 598 C CA . TRP A 1 74 ? 7.680 -1.506 -37.016 1.00 85.31 74 TRP A CA 1
ATOM 599 C C . TRP A 1 74 ? 6.295 -1.124 -37.532 1.00 85.31 74 TRP A C 1
ATOM 601 O O . TRP A 1 74 ? 5.911 0.048 -37.524 1.00 85.31 74 TRP A O 1
ATOM 611 N N . SER A 1 75 ? 5.528 -2.141 -37.930 1.00 86.06 75 SER A N 1
ATOM 612 C CA . SER A 1 75 ? 4.109 -1.984 -38.228 1.00 86.06 75 SER A CA 1
ATOM 613 C C . SER A 1 75 ? 3.348 -1.529 -36.980 1.00 86.06 75 SER A C 1
ATOM 615 O O . SER A 1 75 ? 3.757 -1.788 -35.847 1.00 86.06 75 SER A O 1
ATOM 617 N N . GLU A 1 76 ? 2.208 -0.870 -37.185 1.00 81.81 76 GLU A N 1
ATOM 618 C CA . GLU A 1 76 ? 1.346 -0.425 -36.083 1.00 81.81 76 GLU A CA 1
ATOM 619 C C . GLU A 1 76 ? 0.857 -1.595 -35.215 1.00 81.81 76 GLU A C 1
ATOM 621 O O . GLU A 1 76 ? 0.726 -1.441 -34.005 1.00 81.81 76 GLU A O 1
ATOM 626 N N . GLU A 1 77 ? 0.657 -2.771 -35.813 1.00 82.75 77 GLU A N 1
ATOM 627 C CA . GLU A 1 77 ? 0.305 -4.003 -35.103 1.00 82.75 77 GLU A CA 1
ATOM 628 C C . GLU A 1 77 ? 1.448 -4.480 -34.199 1.00 82.75 77 GLU A C 1
ATOM 630 O O . GLU A 1 77 ? 1.252 -4.647 -32.999 1.00 82.75 77 GLU A O 1
ATOM 635 N N . ARG A 1 78 ? 2.671 -4.596 -34.734 1.00 84.50 78 ARG A N 1
ATOM 636 C CA . ARG A 1 78 ? 3.846 -5.016 -33.955 1.00 84.50 78 ARG A CA 1
ATOM 637 C C . ARG A 1 78 ? 4.156 -4.037 -32.825 1.00 84.50 78 ARG A C 1
ATOM 639 O O . ARG A 1 78 ? 4.495 -4.449 -31.719 1.00 84.50 78 ARG A O 1
ATOM 646 N N . LEU A 1 79 ? 4.014 -2.744 -33.104 1.00 82.50 79 LEU A N 1
ATOM 647 C CA . LEU A 1 79 ? 4.113 -1.690 -32.106 1.00 82.50 79 LEU A CA 1
ATOM 648 C C . LEU A 1 79 ? 3.065 -1.859 -31.001 1.00 82.50 79 LEU A C 1
ATOM 650 O O . LEU A 1 79 ? 3.410 -1.754 -29.828 1.00 82.50 79 LEU A O 1
ATOM 654 N N . ALA A 1 80 ? 1.803 -2.108 -31.356 1.00 80.12 80 ALA A N 1
ATOM 655 C CA . ALA A 1 80 ? 0.733 -2.299 -30.383 1.00 80.12 80 ALA A CA 1
ATOM 656 C C . ALA A 1 80 ? 0.991 -3.522 -29.491 1.00 80.12 80 ALA A C 1
ATOM 658 O O . ALA A 1 80 ? 0.904 -3.392 -28.273 1.00 80.12 80 ALA A O 1
ATOM 659 N N . THR A 1 81 ? 1.383 -4.661 -30.071 1.00 81.56 81 THR A N 1
ATOM 660 C CA . THR A 1 81 ? 1.737 -5.879 -29.325 1.00 81.56 81 THR A CA 1
ATOM 661 C C . THR A 1 81 ? 2.903 -5.643 -28.370 1.00 81.56 81 THR A C 1
ATOM 663 O O . THR A 1 81 ? 2.795 -5.966 -27.193 1.00 81.56 81 THR A O 1
ATOM 666 N N . TYR A 1 82 ? 3.988 -5.017 -28.833 1.00 80.94 82 TYR A N 1
ATOM 667 C CA . TYR A 1 82 ? 5.126 -4.687 -27.970 1.00 80.94 82 TYR A CA 1
ATOM 668 C C . TYR A 1 82 ? 4.732 -3.748 -26.821 1.00 80.94 82 TYR A C 1
ATOM 670 O O . TYR A 1 82 ? 5.165 -3.918 -25.684 1.00 80.94 82 TYR A O 1
ATOM 678 N N . CYS A 1 83 ? 3.895 -2.749 -27.100 1.00 79.19 83 CYS A N 1
ATOM 679 C CA . CYS A 1 83 ? 3.430 -1.840 -26.062 1.00 79.19 83 CYS A CA 1
ATOM 680 C C . CYS A 1 83 ? 2.503 -2.532 -25.052 1.00 79.19 83 CYS A C 1
ATOM 682 O O . CYS A 1 83 ? 2.572 -2.203 -23.873 1.00 79.19 83 CYS A O 1
ATOM 684 N N . ILE A 1 84 ? 1.676 -3.490 -25.483 1.00 79.38 84 ILE A N 1
ATOM 685 C CA . ILE A 1 84 ? 0.874 -4.342 -24.592 1.00 79.38 84 ILE A CA 1
ATOM 686 C C . ILE A 1 84 ? 1.784 -5.191 -23.700 1.00 79.38 84 ILE A C 1
ATOM 688 O O . ILE A 1 84 ? 1.633 -5.148 -22.483 1.00 79.38 84 ILE A O 1
ATOM 692 N N . GLU A 1 85 ? 2.757 -5.891 -24.288 1.00 78.94 85 GLU A N 1
ATOM 693 C CA . GLU A 1 85 ? 3.734 -6.712 -23.564 1.00 78.94 85 GLU A CA 1
ATOM 694 C C . GLU A 1 85 ? 4.439 -5.898 -22.469 1.00 78.94 85 GLU A C 1
ATOM 696 O O . GLU A 1 85 ? 4.431 -6.291 -21.305 1.00 78.94 85 GLU A O 1
ATOM 701 N N . ARG A 1 86 ? 4.939 -4.707 -22.820 1.00 77.75 86 ARG A N 1
ATOM 702 C CA . ARG A 1 86 ? 5.604 -3.790 -21.884 1.00 77.75 86 ARG A CA 1
ATOM 703 C C . ARG A 1 86 ? 4.710 -3.366 -20.716 1.00 77.75 86 ARG A C 1
ATOM 705 O O . ARG A 1 86 ? 5.190 -3.224 -19.594 1.00 77.75 86 ARG A O 1
ATOM 712 N N . GLU A 1 87 ? 3.425 -3.109 -20.960 1.00 73.94 87 GLU A N 1
ATOM 713 C CA . GLU A 1 87 ? 2.490 -2.794 -19.871 1.00 73.94 87 GLU A CA 1
ATOM 714 C C . GLU A 1 87 ? 2.213 -4.033 -19.001 1.00 73.94 87 GLU A C 1
ATOM 716 O O . GLU A 1 87 ? 2.063 -3.914 -17.781 1.00 73.94 87 GLU A O 1
ATOM 721 N N . CYS A 1 88 ? 2.212 -5.232 -19.592 1.00 77.94 88 CYS A N 1
ATOM 722 C CA . CYS A 1 88 ? 1.971 -6.487 -18.885 1.00 77.94 88 CYS A CA 1
ATOM 723 C C . CYS A 1 88 ? 3.061 -6.866 -17.872 1.00 77.94 88 CYS A C 1
ATOM 725 O O . CYS A 1 88 ? 2.730 -7.492 -16.861 1.00 77.94 88 CYS A O 1
ATOM 727 N N . HIS A 1 89 ? 4.304 -6.398 -18.044 1.00 76.69 89 HIS A N 1
ATOM 728 C CA . HIS A 1 89 ? 5.381 -6.536 -17.047 1.00 76.69 89 HIS A CA 1
ATOM 729 C C . HIS A 1 89 ? 5.045 -5.943 -15.669 1.00 76.69 89 HIS A C 1
ATOM 731 O O . HIS A 1 89 ? 5.677 -6.298 -14.678 1.00 76.69 89 HIS A O 1
ATOM 737 N N . THR A 1 90 ? 4.048 -5.053 -15.574 1.00 68.75 90 THR A N 1
ATOM 738 C CA . THR A 1 90 ? 3.643 -4.413 -14.306 1.00 68.75 90 THR A CA 1
ATOM 739 C C . THR A 1 90 ? 2.136 -4.495 -14.032 1.00 68.75 90 THR A C 1
ATOM 741 O O . THR A 1 90 ? 1.574 -3.619 -13.368 1.00 68.75 90 THR A O 1
ATOM 744 N N . ASN A 1 91 ? 1.475 -5.543 -14.542 1.00 71.69 91 ASN A N 1
ATOM 745 C CA . ASN A 1 91 ? 0.017 -5.712 -14.475 1.00 71.69 91 ASN A CA 1
ATOM 746 C C . ASN A 1 91 ? -0.419 -7.028 -13.787 1.00 71.69 91 ASN A C 1
ATOM 748 O O . ASN A 1 91 ? 0.255 -7.511 -12.878 1.00 71.69 91 ASN A O 1
ATOM 752 N N . GLN A 1 92 ? -1.567 -7.596 -14.180 1.00 72.94 92 GLN A N 1
ATOM 753 C CA . GLN A 1 92 ? -2.157 -8.796 -13.581 1.00 72.94 92 GLN A CA 1
ATOM 754 C C . GLN A 1 92 ? -1.201 -9.997 -13.580 1.00 72.94 92 GLN A C 1
ATOM 756 O O . GLN A 1 92 ? -1.124 -10.669 -12.563 1.00 72.94 92 GLN A O 1
ATOM 761 N N . ALA A 1 93 ? -0.395 -10.196 -14.629 1.00 78.69 93 ALA A N 1
ATOM 762 C CA . ALA A 1 93 ? 0.590 -11.282 -14.682 1.00 78.69 93 ALA A CA 1
ATOM 763 C C . ALA A 1 93 ? 1.607 -11.221 -13.526 1.00 78.69 93 ALA A C 1
ATOM 765 O O . ALA A 1 93 ? 1.908 -12.240 -12.917 1.00 78.69 93 ALA A O 1
ATOM 766 N N . MET A 1 94 ? 2.088 -10.023 -13.168 1.00 83.69 94 MET A N 1
ATOM 767 C CA . MET A 1 94 ? 2.960 -9.836 -12.000 1.00 83.69 94 MET A CA 1
ATOM 768 C C . MET A 1 94 ? 2.235 -10.239 -10.709 1.00 83.69 94 MET A C 1
ATOM 770 O O . MET A 1 94 ? 2.817 -10.883 -9.845 1.00 83.69 94 MET A O 1
ATOM 774 N N . VAL A 1 95 ? 0.955 -9.882 -10.578 1.00 80.12 95 VAL A N 1
ATOM 775 C CA . VAL A 1 95 ? 0.139 -10.216 -9.399 1.00 80.12 95 VAL A CA 1
ATOM 776 C C . VAL A 1 95 ? -0.139 -11.715 -9.317 1.00 80.12 95 VAL A C 1
ATOM 778 O O . VAL A 1 95 ? -0.067 -12.286 -8.233 1.00 80.12 95 VAL A O 1
ATOM 781 N N . ASP A 1 96 ? -0.432 -12.364 -10.438 1.00 83.50 96 ASP A N 1
ATOM 782 C CA . ASP A 1 96 ? -0.656 -13.808 -10.505 1.00 83.50 96 ASP A CA 1
ATOM 783 C C . ASP A 1 96 ? 0.623 -14.567 -10.144 1.00 83.50 96 ASP A C 1
ATOM 785 O O . ASP A 1 96 ? 0.587 -15.469 -9.308 1.00 83.50 96 ASP A O 1
ATOM 789 N N . TYR A 1 97 ? 1.767 -14.131 -10.676 1.00 88.88 97 TYR A N 1
ATOM 790 C CA . TYR A 1 97 ? 3.076 -14.682 -10.336 1.00 88.88 97 TYR A CA 1
ATOM 791 C C . TYR A 1 97 ? 3.392 -14.529 -8.841 1.00 88.88 97 TYR A C 1
ATOM 793 O O . TYR A 1 97 ? 3.762 -15.484 -8.158 1.00 88.88 97 TYR A O 1
ATOM 801 N N . MET A 1 98 ? 3.155 -13.337 -8.295 1.00 89.06 98 MET A N 1
ATOM 802 C CA . MET A 1 98 ? 3.289 -13.038 -6.870 1.00 89.06 98 MET A CA 1
ATOM 803 C C . MET A 1 98 ? 2.390 -13.912 -5.982 1.00 89.06 98 MET A C 1
ATOM 805 O O . MET A 1 98 ? 2.796 -14.309 -4.893 1.00 89.06 98 MET A O 1
ATOM 809 N N . ASN A 1 99 ? 1.181 -14.251 -6.431 1.00 86.44 99 ASN A N 1
ATOM 810 C CA . ASN A 1 99 ? 0.290 -15.145 -5.688 1.00 86.44 99 ASN A CA 1
ATOM 811 C C . ASN A 1 99 ? 0.782 -16.603 -5.647 1.00 86.44 99 ASN A C 1
ATOM 813 O O . ASN A 1 99 ? 0.274 -17.378 -4.837 1.00 86.44 99 ASN A O 1
ATOM 817 N N . ILE A 1 100 ? 1.757 -16.969 -6.484 1.00 89.44 100 ILE A N 1
ATOM 818 C CA . ILE A 1 100 ? 2.392 -18.293 -6.505 1.00 89.44 100 ILE A CA 1
ATOM 819 C C . ILE A 1 100 ? 3.724 -18.269 -5.740 1.00 89.44 100 ILE A C 1
ATOM 821 O O . ILE A 1 100 ? 4.002 -19.174 -4.957 1.00 89.44 100 ILE A O 1
ATOM 825 N N . HIS A 1 101 ? 4.541 -17.232 -5.950 1.00 90.62 101 HIS A N 1
ATOM 826 C CA . HIS A 1 101 ? 5.939 -17.186 -5.498 1.00 90.62 101 HIS A CA 1
ATOM 827 C C . HIS A 1 101 ? 6.209 -16.204 -4.348 1.00 90.62 101 HIS A C 1
ATOM 829 O O . HIS A 1 101 ? 7.321 -16.160 -3.825 1.00 90.62 101 HIS A O 1
ATOM 835 N N . GLY A 1 102 ? 5.214 -15.417 -3.938 1.00 90.56 102 GLY A N 1
ATOM 836 C CA . GLY A 1 102 ? 5.373 -14.345 -2.958 1.00 90.56 102 GLY A CA 1
ATOM 837 C C . GLY A 1 102 ? 6.042 -13.094 -3.538 1.00 90.56 102 GLY A C 1
ATOM 838 O O . GLY A 1 102 ? 6.134 -12.906 -4.754 1.00 90.56 102 GLY A O 1
ATOM 839 N N . TYR A 1 103 ? 6.504 -12.206 -2.659 1.00 90.75 103 TYR A N 1
ATOM 840 C CA . TYR A 1 103 ? 7.215 -10.988 -3.056 1.00 90.75 103 TYR A CA 1
ATOM 841 C C . TYR A 1 103 ? 8.602 -11.291 -3.635 1.00 90.75 103 TYR A C 1
ATOM 843 O O . TYR A 1 103 ? 9.283 -12.213 -3.186 1.00 90.75 103 TYR A O 1
ATOM 851 N N . ALA A 1 104 ? 9.053 -10.466 -4.584 1.00 91.75 104 ALA A N 1
ATOM 852 C CA . ALA A 1 104 ? 10.428 -10.530 -5.070 1.00 91.75 104 ALA A CA 1
ATOM 853 C C . ALA A 1 104 ? 11.406 -10.297 -3.903 1.00 91.75 104 ALA A C 1
ATOM 855 O O . ALA A 1 104 ? 11.240 -9.298 -3.191 1.00 91.75 104 ALA A O 1
ATOM 856 N N . PRO A 1 105 ? 12.437 -11.145 -3.707 1.00 92.00 105 PRO A N 1
ATOM 857 C CA . PRO A 1 105 ? 13.314 -11.055 -2.539 1.00 92.00 105 PRO A CA 1
ATOM 858 C C . PRO A 1 105 ? 13.951 -9.675 -2.346 1.00 92.00 105 PRO A C 1
ATOM 860 O O . PRO A 1 105 ? 13.916 -9.136 -1.242 1.00 92.00 105 PRO A O 1
ATOM 863 N N . PHE A 1 106 ? 14.434 -9.047 -3.424 1.00 92.62 106 PHE A N 1
ATOM 864 C CA . PHE A 1 106 ? 15.063 -7.724 -3.343 1.00 92.62 106 PHE A CA 1
ATOM 865 C C . PHE A 1 106 ? 14.082 -6.615 -2.917 1.00 92.62 106 PHE A C 1
ATOM 867 O O . PHE A 1 106 ? 14.478 -5.632 -2.294 1.00 92.62 106 PHE A O 1
ATOM 874 N N . CYS A 1 107 ? 12.780 -6.770 -3.190 1.00 91.75 107 CYS A N 1
ATOM 875 C CA . CYS A 1 107 ? 11.768 -5.827 -2.711 1.00 91.75 107 CYS A CA 1
ATOM 876 C C . CYS A 1 107 ? 11.536 -5.934 -1.201 1.00 91.75 107 CYS A C 1
ATOM 878 O O . CYS A 1 107 ? 11.076 -4.966 -0.597 1.00 91.75 107 CYS A O 1
ATOM 880 N N . MET A 1 108 ? 11.883 -7.065 -0.586 1.00 90.31 108 MET A N 1
ATOM 881 C CA . MET A 1 108 ? 11.768 -7.282 0.858 1.00 90.31 108 MET A CA 1
ATOM 882 C C . MET A 1 108 ? 12.989 -6.781 1.642 1.00 90.31 108 MET A C 1
ATOM 884 O O . MET A 1 108 ? 12.956 -6.752 2.868 1.00 90.31 108 MET A O 1
ATOM 888 N N . GLU A 1 109 ? 14.056 -6.341 0.965 1.00 90.31 109 GLU A N 1
ATOM 889 C CA . GLU A 1 109 ? 15.265 -5.799 1.608 1.00 90.31 109 GLU A CA 1
ATOM 890 C C . GLU A 1 109 ? 15.046 -4.431 2.274 1.00 90.31 109 GLU A C 1
ATOM 892 O O . GLU A 1 109 ? 15.881 -3.975 3.058 1.00 90.31 109 GLU A O 1
ATOM 897 N N . ARG A 1 110 ? 13.946 -3.743 1.948 1.00 89.38 110 ARG A N 1
ATOM 898 C CA . ARG A 1 110 ? 13.599 -2.423 2.490 1.00 89.38 110 ARG A CA 1
ATOM 899 C C . ARG A 1 110 ? 12.139 -2.380 2.903 1.00 89.38 110 ARG A C 1
ATOM 901 O O . ARG A 1 110 ? 11.315 -3.126 2.376 1.00 89.38 110 ARG A O 1
ATOM 908 N N . SER A 1 111 ? 11.813 -1.456 3.805 1.00 87.81 111 SER A N 1
ATOM 909 C CA . SER A 1 111 ? 10.420 -1.206 4.166 1.00 87.81 111 SER A CA 1
ATOM 910 C C . SER A 1 111 ? 9.638 -0.653 2.974 1.00 87.81 111 SER A C 1
ATOM 912 O O . SER A 1 111 ? 10.187 -0.021 2.063 1.00 87.81 111 SER A O 1
ATOM 914 N N . VAL A 1 112 ? 8.322 -0.845 2.984 1.00 86.75 112 VAL A N 1
ATOM 915 C CA . VAL A 1 112 ? 7.465 -0.296 1.932 1.00 86.75 112 VAL A CA 1
ATOM 916 C C . VAL A 1 112 ? 7.501 1.236 1.943 1.00 86.75 112 VAL A C 1
ATOM 918 O O . VAL A 1 112 ? 7.467 1.860 0.883 1.00 86.75 112 VAL A O 1
ATOM 921 N N . GLU A 1 113 ? 7.652 1.875 3.104 1.00 87.62 113 GLU A N 1
ATOM 922 C CA . GLU A 1 113 ? 7.829 3.323 3.213 1.00 87.62 113 GLU A CA 1
ATOM 923 C C . GLU A 1 113 ? 9.114 3.819 2.562 1.00 87.62 113 GLU A C 1
ATOM 925 O O . GLU A 1 113 ? 9.099 4.891 1.949 1.00 87.62 113 GLU A O 1
ATOM 930 N N . ASP A 1 114 ? 10.202 3.052 2.646 1.00 90.31 114 ASP A N 1
ATOM 931 C CA . ASP A 1 114 ? 11.446 3.385 1.955 1.00 90.31 114 ASP A CA 1
ATOM 932 C C . ASP A 1 114 ? 11.247 3.346 0.439 1.00 90.31 114 ASP A C 1
ATOM 934 O O . ASP A 1 114 ? 11.683 4.264 -0.265 1.00 90.31 114 ASP A O 1
ATOM 938 N N . TRP A 1 115 ? 10.518 2.345 -0.068 1.00 90.06 115 TRP A N 1
ATOM 939 C CA . TRP A 1 115 ? 10.158 2.273 -1.484 1.00 90.06 115 TRP A CA 1
ATOM 940 C C . TRP A 1 115 ? 9.256 3.427 -1.915 1.00 90.06 115 TRP A C 1
ATOM 942 O O . TRP A 1 115 ? 9.508 4.038 -2.954 1.00 90.06 115 TRP A O 1
ATOM 952 N N . VAL A 1 116 ? 8.252 3.793 -1.113 1.00 88.75 116 VAL A N 1
ATOM 953 C CA . VAL A 1 116 ? 7.398 4.968 -1.362 1.00 88.75 116 VAL A CA 1
ATOM 954 C C . VAL A 1 116 ? 8.222 6.247 -1.399 1.00 88.75 116 VAL A C 1
ATOM 956 O O . VAL A 1 116 ? 8.036 7.081 -2.289 1.00 88.75 116 VAL A O 1
ATOM 959 N N . ASN A 1 117 ? 9.145 6.408 -0.453 1.00 90.88 117 ASN A N 1
ATOM 960 C CA . ASN A 1 117 ? 10.006 7.573 -0.374 1.00 90.88 117 ASN A CA 1
ATOM 961 C C . ASN A 1 117 ? 10.913 7.673 -1.606 1.00 90.88 117 ASN A C 1
ATOM 963 O O . ASN A 1 117 ? 10.922 8.703 -2.284 1.00 90.88 117 ASN A O 1
ATOM 967 N N . ALA A 1 118 ? 11.622 6.595 -1.945 1.00 90.00 118 ALA A N 1
ATOM 968 C CA . ALA A 1 118 ? 12.474 6.540 -3.127 1.00 90.00 118 ALA A CA 1
ATOM 969 C C . ALA A 1 118 ? 11.662 6.802 -4.406 1.00 90.00 118 ALA A C 1
ATOM 971 O O . ALA A 1 118 ? 12.016 7.674 -5.203 1.00 90.00 118 ALA A O 1
ATOM 972 N N . ARG A 1 119 ? 10.504 6.147 -4.555 1.00 89.06 119 ARG A N 1
ATOM 973 C CA . ARG A 1 119 ? 9.593 6.328 -5.690 1.00 89.06 119 ARG A CA 1
ATOM 974 C C . ARG A 1 119 ? 9.148 7.776 -5.841 1.00 89.06 119 ARG A C 1
ATOM 976 O O . ARG A 1 119 ? 9.163 8.295 -6.960 1.00 89.06 119 ARG A O 1
ATOM 983 N N . PHE A 1 120 ? 8.733 8.421 -4.751 1.00 89.19 120 PHE A N 1
ATOM 984 C CA . PHE A 1 120 ? 8.282 9.810 -4.764 1.00 89.19 120 PHE A CA 1
ATOM 985 C C . PHE A 1 120 ? 9.382 10.741 -5.278 1.00 89.19 120 PHE A C 1
ATOM 987 O O . PHE A 1 120 ? 9.137 11.544 -6.182 1.00 89.19 120 PHE A O 1
ATOM 994 N N . TRP A 1 121 ? 10.602 10.603 -4.755 1.00 89.12 121 TRP A N 1
ATOM 995 C CA . TRP A 1 121 ? 11.724 11.450 -5.151 1.00 89.12 121 TRP A CA 1
ATOM 996 C C . TRP A 1 121 ? 12.159 11.204 -6.593 1.00 89.12 121 TRP A C 1
ATOM 998 O O . TRP A 1 121 ? 12.318 12.172 -7.339 1.00 89.12 121 TRP A O 1
ATOM 1008 N N . THR A 1 122 ? 12.246 9.945 -7.025 1.00 86.12 122 THR A N 1
ATOM 1009 C CA . THR A 1 122 ? 12.512 9.584 -8.426 1.00 86.12 122 THR A CA 1
ATOM 1010 C C . THR A 1 122 ? 11.441 10.158 -9.356 1.00 86.12 122 THR A C 1
ATOM 1012 O O . THR A 1 122 ? 11.757 10.782 -10.368 1.00 86.12 122 THR A O 1
ATOM 1015 N N . ARG A 1 123 ? 10.155 10.055 -8.985 1.00 86.00 123 ARG A N 1
ATOM 1016 C CA . ARG A 1 123 ? 9.041 10.655 -9.743 1.00 86.00 123 ARG A CA 1
ATOM 1017 C C . ARG A 1 123 ? 9.207 12.161 -9.895 1.00 86.00 123 ARG A C 1
ATOM 1019 O O . ARG A 1 123 ? 8.983 12.695 -10.978 1.00 86.00 123 ARG A O 1
ATOM 1026 N N . CYS A 1 124 ? 9.538 12.854 -8.809 1.00 85.81 124 CYS A N 1
ATOM 1027 C CA . CYS A 1 124 ? 9.668 14.305 -8.823 1.00 85.81 124 CYS A CA 1
ATOM 1028 C C . CYS A 1 124 ? 10.897 14.764 -9.613 1.00 85.81 124 CYS A C 1
ATOM 1030 O O . CYS A 1 124 ? 10.794 15.741 -10.357 1.00 85.81 124 CYS A O 1
ATOM 1032 N N . LYS A 1 125 ? 12.002 14.012 -9.544 1.00 83.00 125 LYS A N 1
ATOM 1033 C CA . LYS A 1 125 ? 13.189 14.199 -10.385 1.00 83.00 125 LYS A CA 1
ATOM 1034 C C . LYS A 1 125 ? 12.823 14.108 -11.874 1.00 83.00 125 LYS A C 1
ATOM 1036 O O . LYS A 1 125 ? 12.994 15.093 -12.578 1.00 83.00 125 LYS A O 1
ATOM 1041 N N . VAL A 1 126 ? 12.190 13.016 -12.317 1.00 76.44 126 VAL A N 1
ATOM 1042 C CA . VAL A 1 126 ? 11.756 12.815 -13.722 1.00 76.44 126 VAL A CA 1
ATOM 1043 C C . VAL A 1 126 ? 10.699 13.832 -14.175 1.00 76.44 126 VAL A C 1
ATOM 1045 O O . VAL A 1 126 ? 10.696 14.293 -15.315 1.00 76.44 126 VAL A O 1
ATOM 1048 N N . ARG A 1 127 ? 9.759 14.214 -13.298 1.00 75.69 127 ARG A N 1
ATOM 1049 C CA . ARG A 1 127 ? 8.735 15.219 -13.641 1.00 75.69 127 ARG A CA 1
ATOM 1050 C C . ARG A 1 127 ? 9.361 16.571 -13.978 1.00 75.69 127 ARG A C 1
ATOM 1052 O O . ARG A 1 127 ? 8.808 17.304 -14.805 1.00 75.69 127 ARG A O 1
ATOM 1059 N N . THR A 1 128 ? 10.460 16.899 -13.311 1.00 71.69 128 THR A N 1
ATOM 1060 C CA . THR A 1 128 ? 11.096 18.209 -13.409 1.00 71.69 128 THR A CA 1
ATOM 1061 C C . THR A 1 128 ? 12.199 18.208 -14.458 1.00 71.69 128 THR A C 1
ATOM 1063 O O . THR A 1 128 ? 12.188 19.059 -15.345 1.00 71.69 128 THR A O 1
ATOM 1066 N N . ASP A 1 129 ? 13.061 17.193 -14.442 1.00 69.06 129 ASP A N 1
ATOM 1067 C CA . ASP A 1 129 ? 13.950 16.866 -15.547 1.00 69.06 129 ASP A CA 1
ATOM 1068 C C . ASP A 1 129 ? 13.289 15.833 -16.450 1.00 69.06 129 ASP A C 1
ATOM 1070 O O . ASP A 1 129 ? 13.491 14.623 -16.376 1.00 69.06 129 ASP A O 1
ATOM 1074 N N . ARG A 1 130 ? 12.484 16.372 -17.352 1.00 62.09 130 ARG A N 1
ATOM 1075 C CA . ARG A 1 130 ? 11.767 15.608 -18.357 1.00 62.09 130 ARG A CA 1
ATOM 1076 C C . ARG A 1 130 ? 12.692 14.780 -19.258 1.00 62.09 130 ARG A C 1
ATOM 1078 O O . ARG A 1 130 ? 12.185 13.872 -19.902 1.00 62.09 130 ARG A O 1
ATOM 1085 N N . SER A 1 131 ? 13.980 15.110 -19.373 1.00 57.88 131 SER A N 1
ATOM 1086 C CA . SER A 1 131 ? 14.943 14.380 -20.212 1.00 57.88 131 SER A CA 1
ATOM 1087 C C . SER A 1 131 ? 15.612 13.203 -19.511 1.00 57.88 131 SER A C 1
ATOM 1089 O O . SER A 1 131 ? 16.261 12.407 -20.180 1.00 57.88 131 SER A O 1
ATOM 1091 N N . LEU A 1 132 ? 15.432 13.089 -18.196 1.00 62.44 132 LEU A N 1
ATOM 1092 C CA . LEU A 1 132 ? 16.033 12.037 -17.402 1.00 62.44 132 LEU A CA 1
ATOM 1093 C C . LEU A 1 132 ? 15.381 10.681 -17.681 1.00 62.44 132 LEU A C 1
ATOM 1095 O O . LEU A 1 132 ? 14.160 10.522 -17.583 1.00 62.44 132 LEU A O 1
ATOM 1099 N N . GLU A 1 133 ? 16.225 9.698 -17.958 1.00 66.69 133 GLU A N 1
ATOM 1100 C CA . GLU A 1 133 ? 15.847 8.295 -18.051 1.00 66.69 133 GLU A CA 1
ATOM 1101 C C . GLU A 1 133 ? 16.039 7.609 -16.704 1.00 66.69 133 GLU A C 1
ATOM 1103 O O . GLU A 1 133 ? 16.930 7.973 -15.937 1.00 66.69 133 GLU A O 1
ATOM 1108 N N . LEU A 1 134 ? 15.180 6.633 -16.405 1.00 73.50 134 LEU A N 1
ATOM 1109 C CA . LEU A 1 134 ? 15.341 5.837 -15.196 1.00 73.50 134 LEU A CA 1
ATOM 1110 C C . LEU A 1 134 ? 16.547 4.920 -15.377 1.00 73.50 134 LEU A C 1
ATOM 1112 O O . LEU A 1 134 ? 16.570 4.128 -16.315 1.00 73.50 134 LEU A O 1
ATOM 1116 N N . ALA A 1 135 ? 17.505 4.988 -14.457 1.00 82.75 135 ALA A N 1
ATOM 1117 C CA . ALA A 1 135 ? 18.491 3.922 -14.315 1.00 82.75 135 ALA A CA 1
ATOM 1118 C C . ALA A 1 135 ? 17.803 2.610 -13.871 1.00 82.75 135 ALA A C 1
ATOM 1120 O O . ALA A 1 135 ? 16.735 2.674 -13.243 1.00 82.75 135 ALA A O 1
ATOM 1121 N N . PRO A 1 136 ? 18.389 1.425 -14.125 1.00 87.31 136 PRO A N 1
ATOM 1122 C CA . PRO A 1 136 ? 17.848 0.150 -13.646 1.00 87.31 136 PRO A CA 1
ATOM 1123 C C . PRO A 1 136 ? 17.515 0.146 -12.146 1.00 87.31 136 PRO A C 1
ATOM 1125 O O . PRO A 1 136 ? 16.468 -0.359 -11.752 1.00 87.31 136 PRO A O 1
ATOM 1128 N N . GLU A 1 137 ? 18.321 0.796 -11.304 1.00 87.50 137 GLU A N 1
ATOM 1129 C CA . GLU A 1 137 ? 18.070 0.928 -9.862 1.00 87.50 137 GLU A CA 1
ATOM 1130 C C . GLU A 1 137 ? 16.868 1.841 -9.546 1.00 87.50 137 GLU A C 1
ATOM 1132 O O . GLU A 1 137 ? 16.085 1.597 -8.618 1.00 87.50 137 GLU A O 1
ATOM 1137 N N . GLU A 1 138 ? 16.686 2.908 -10.328 1.00 85.06 138 GLU A N 1
ATOM 1138 C CA . GLU A 1 138 ? 15.528 3.799 -10.214 1.00 85.06 138 GLU A CA 1
ATOM 1139 C C . GLU A 1 138 ? 14.245 3.099 -10.699 1.00 85.06 138 GLU A C 1
ATOM 1141 O O . GLU A 1 138 ? 13.166 3.330 -10.143 1.00 85.06 138 GLU A O 1
ATOM 1146 N N . TYR A 1 139 ? 14.350 2.209 -11.691 1.00 84.88 139 TYR A N 1
ATOM 1147 C CA . TYR A 1 139 ? 13.243 1.361 -12.131 1.00 84.88 139 TYR A CA 1
ATOM 1148 C C . TYR A 1 139 ? 12.945 0.231 -11.141 1.00 84.88 139 TYR A C 1
ATOM 1150 O O . TYR A 1 139 ? 11.775 -0.018 -10.869 1.00 84.88 139 TYR A O 1
ATOM 1158 N N . ALA A 1 140 ? 13.953 -0.371 -10.505 1.00 88.94 140 ALA A N 1
ATOM 1159 C CA . ALA A 1 140 ? 13.758 -1.350 -9.433 1.00 88.94 140 ALA A CA 1
ATOM 1160 C C . ALA A 1 140 ? 12.892 -0.778 -8.298 1.00 88.94 140 ALA A C 1
ATOM 1162 O O . ALA A 1 140 ? 11.976 -1.431 -7.801 1.00 88.94 140 ALA A O 1
ATOM 1163 N N . THR A 1 141 ? 13.094 0.502 -7.969 1.00 87.88 141 THR A N 1
ATOM 1164 C CA . THR A 1 141 ? 12.231 1.237 -7.033 1.00 87.88 141 THR A CA 1
ATOM 1165 C C . THR A 1 141 ? 10.778 1.315 -7.520 1.00 87.88 141 THR A C 1
ATOM 1167 O O . THR A 1 141 ? 9.844 1.136 -6.738 1.00 87.88 141 THR A O 1
ATOM 1170 N N . TYR A 1 142 ? 10.564 1.601 -8.809 1.00 84.12 142 TYR A N 1
ATOM 1171 C CA . TYR A 1 142 ? 9.227 1.621 -9.408 1.00 84.12 142 TYR A CA 1
ATOM 1172 C C . TYR A 1 142 ? 8.577 0.232 -9.403 1.00 84.12 142 TYR A C 1
ATOM 1174 O O . TYR A 1 142 ? 7.396 0.123 -9.073 1.00 84.12 142 TYR A O 1
ATOM 1182 N N . PHE A 1 143 ? 9.347 -0.810 -9.717 1.00 86.31 143 PHE A N 1
ATOM 1183 C CA . PHE A 1 143 ? 8.899 -2.196 -9.705 1.00 86.31 143 PHE A CA 1
ATOM 1184 C C . PHE A 1 143 ? 8.429 -2.609 -8.308 1.00 86.31 143 PHE A C 1
ATOM 1186 O O . PHE A 1 143 ? 7.268 -2.981 -8.151 1.00 86.31 143 PHE A O 1
ATOM 1193 N N . CYS A 1 144 ? 9.252 -2.429 -7.267 1.00 88.38 144 CYS A N 1
ATOM 1194 C CA . CYS A 1 144 ? 8.853 -2.766 -5.896 1.00 88.38 144 CYS A CA 1
ATOM 1195 C C . CYS A 1 144 ? 7.642 -1.958 -5.422 1.00 88.38 144 CYS A C 1
ATOM 1197 O O . CYS A 1 144 ? 6.723 -2.496 -4.809 1.00 88.38 144 CYS A O 1
ATOM 1199 N N . TYR A 1 145 ? 7.574 -0.674 -5.775 1.00 85.31 145 TYR A N 1
ATOM 1200 C CA . TYR A 1 145 ? 6.397 0.145 -5.495 1.00 85.31 145 TYR A CA 1
ATOM 1201 C C . TYR A 1 145 ? 5.107 -0.428 -6.124 1.00 85.31 145 TYR A C 1
ATOM 1203 O O . TYR A 1 145 ? 4.037 -0.368 -5.512 1.00 85.31 145 TYR A O 1
ATOM 1211 N N . LYS A 1 146 ? 5.194 -0.998 -7.335 1.00 83.88 146 LYS A N 1
ATOM 1212 C CA . LYS A 1 146 ? 4.068 -1.659 -8.014 1.00 83.88 146 LYS A CA 1
ATOM 1213 C C . LYS A 1 146 ? 3.732 -3.022 -7.420 1.00 83.88 146 LYS A C 1
ATOM 1215 O O . LYS A 1 146 ? 2.547 -3.297 -7.244 1.00 83.88 146 LYS A O 1
ATOM 1220 N N . VAL A 1 147 ? 4.743 -3.814 -7.071 1.00 85.31 147 VAL A N 1
ATOM 1221 C CA . VAL A 1 147 ? 4.618 -5.102 -6.372 1.00 85.31 147 VAL A CA 1
ATOM 1222 C C . VAL A 1 147 ? 3.762 -4.947 -5.110 1.00 85.31 147 VAL A C 1
ATOM 1224 O O . VAL A 1 147 ? 2.769 -5.646 -4.945 1.00 85.31 147 VAL A O 1
ATOM 1227 N N . PHE A 1 148 ? 4.035 -3.941 -4.275 1.00 83.94 148 PHE A N 1
ATOM 1228 C CA . PHE A 1 148 ? 3.250 -3.688 -3.057 1.00 83.94 148 PHE A CA 1
ATOM 1229 C C . PHE A 1 148 ? 1.875 -3.022 -3.296 1.00 83.94 148 PHE A C 1
ATOM 1231 O O . PHE A 1 148 ? 1.159 -2.727 -2.335 1.00 83.94 148 PHE A O 1
ATOM 1238 N N . ARG A 1 149 ? 1.499 -2.748 -4.558 1.00 80.19 149 ARG A N 1
ATOM 1239 C CA . ARG A 1 149 ? 0.281 -2.013 -4.962 1.00 80.19 149 ARG A CA 1
ATOM 1240 C C . ARG A 1 149 ? 0.045 -0.727 -4.166 1.00 80.19 149 ARG A C 1
ATOM 1242 O O . ARG A 1 149 ? -1.082 -0.389 -3.794 1.00 80.19 149 ARG A O 1
ATOM 1249 N N . VAL A 1 150 ? 1.120 0.012 -3.918 1.00 79.62 150 VAL A N 1
ATOM 1250 C CA . VAL A 1 150 ? 1.051 1.230 -3.112 1.00 79.62 150 VAL A CA 1
ATOM 1251 C C . VAL A 1 150 ? 0.304 2.331 -3.860 1.00 79.62 150 VAL A C 1
ATOM 1253 O O . VAL A 1 150 ? 0.434 2.476 -5.078 1.00 79.62 150 VAL A O 1
ATOM 1256 N N . GLN A 1 151 ? -0.475 3.133 -3.131 1.00 78.19 151 GLN A N 1
ATOM 1257 C CA . GLN A 1 151 ? -1.085 4.340 -3.686 1.00 78.19 151 GLN A CA 1
ATOM 1258 C C . GLN A 1 151 ? -0.133 5.532 -3.621 1.00 78.19 151 GLN A C 1
ATOM 1260 O O . GLN A 1 151 ? 0.665 5.684 -2.695 1.00 78.19 151 GLN A O 1
ATOM 1265 N N . ASP A 1 152 ? -0.195 6.394 -4.637 1.00 78.88 152 ASP A N 1
ATOM 1266 C CA . ASP A 1 152 ? 0.657 7.576 -4.687 1.00 78.88 152 ASP A CA 1
ATOM 1267 C C . ASP A 1 152 ? 0.184 8.559 -3.610 1.00 78.88 152 ASP A C 1
ATOM 1269 O O . ASP A 1 152 ? -0.982 8.975 -3.621 1.00 78.88 152 ASP A O 1
ATOM 1273 N N . PRO A 1 153 ? 1.066 8.981 -2.691 1.00 77.50 153 PRO A N 1
ATOM 1274 C CA . PRO A 1 153 ? 0.674 9.919 -1.660 1.00 77.50 153 PRO A CA 1
ATOM 1275 C C . PRO A 1 153 ? 0.272 11.246 -2.303 1.00 77.50 153 PRO A C 1
ATOM 1277 O O . PRO A 1 153 ? 0.933 11.736 -3.229 1.00 77.50 153 PRO A O 1
ATOM 1280 N N . LYS A 1 154 ? -0.804 11.864 -1.799 1.00 83.19 154 LYS A N 1
ATOM 1281 C CA . LYS A 1 154 ? -1.321 13.151 -2.303 1.00 83.19 154 LYS A CA 1
ATOM 1282 C C . LYS A 1 154 ? -0.463 14.327 -1.805 1.00 83.19 154 LYS A C 1
ATOM 1284 O O . LYS A 1 154 ? -0.922 15.211 -1.074 1.00 83.19 154 LYS A O 1
ATOM 1289 N N . ILE A 1 155 ? 0.811 14.301 -2.191 1.00 84.12 155 ILE A N 1
ATOM 1290 C CA . ILE A 1 155 ? 1.855 15.292 -1.923 1.00 84.12 155 ILE A CA 1
ATOM 1291 C C . ILE A 1 155 ? 2.387 15.798 -3.269 1.00 84.12 155 ILE A C 1
ATOM 1293 O O . ILE A 1 155 ? 2.713 15.011 -4.162 1.00 84.12 155 ILE A O 1
ATOM 1297 N N . ALA A 1 156 ? 2.452 17.121 -3.424 1.00 86.75 156 ALA A N 1
ATOM 1298 C CA . ALA A 1 156 ? 2.989 17.758 -4.622 1.00 86.75 156 ALA A CA 1
ATOM 1299 C C . ALA A 1 156 ? 4.522 17.654 -4.669 1.00 86.75 156 ALA A C 1
ATOM 1301 O O . ALA A 1 156 ? 5.181 17.649 -3.631 1.00 86.75 156 ALA A O 1
ATOM 1302 N N . CYS A 1 157 ? 5.093 17.599 -5.876 1.00 87.94 157 CYS A N 1
ATOM 1303 C CA . CYS A 1 157 ? 6.545 17.637 -6.033 1.00 87.94 157 CYS A CA 1
ATOM 1304 C C . CYS A 1 157 ? 7.092 19.014 -5.630 1.00 87.94 157 CYS A C 1
ATOM 1306 O O . CYS A 1 157 ? 6.556 20.019 -6.107 1.00 87.94 157 CYS A O 1
ATOM 1308 N N . PRO A 1 158 ? 8.132 19.072 -4.781 1.00 88.81 158 PRO A N 1
ATOM 1309 C CA . PRO A 1 158 ? 8.773 20.329 -4.416 1.00 88.81 158 PRO A CA 1
ATOM 1310 C C . PRO A 1 158 ? 9.689 20.833 -5.549 1.00 88.81 158 PRO A C 1
ATOM 1312 O O . PRO A 1 158 ? 9.777 20.217 -6.612 1.00 88.81 158 PRO A O 1
ATOM 1315 N N . SER A 1 159 ? 10.358 21.970 -5.335 1.00 87.25 159 SER A N 1
ATOM 1316 C CA . SER A 1 159 ? 11.319 22.540 -6.291 1.00 87.25 159 SER A CA 1
ATOM 1317 C C . SER A 1 159 ? 12.567 21.661 -6.470 1.00 87.25 159 SER A C 1
ATOM 1319 O O . SER A 1 159 ? 12.870 20.815 -5.625 1.00 87.25 159 SER A O 1
ATOM 1321 N N . MET A 1 160 ? 13.328 21.886 -7.553 1.00 83.56 160 MET A N 1
ATOM 1322 C CA . MET A 1 160 ? 14.561 21.128 -7.826 1.00 83.56 160 MET A CA 1
ATOM 1323 C C . MET A 1 160 ? 15.590 21.211 -6.706 1.00 83.56 160 MET A C 1
ATOM 1325 O O . MET A 1 160 ? 16.184 20.190 -6.375 1.00 83.56 160 MET A O 1
ATOM 1329 N N . ASP A 1 161 ? 15.753 22.378 -6.084 1.00 86.88 161 ASP A N 1
ATOM 1330 C CA . ASP A 1 161 ? 16.708 22.554 -4.985 1.00 86.88 161 ASP A CA 1
ATOM 1331 C C . ASP A 1 161 ? 16.395 21.617 -3.813 1.00 86.88 161 ASP A C 1
ATOM 1333 O O . ASP A 1 161 ? 17.290 21.036 -3.20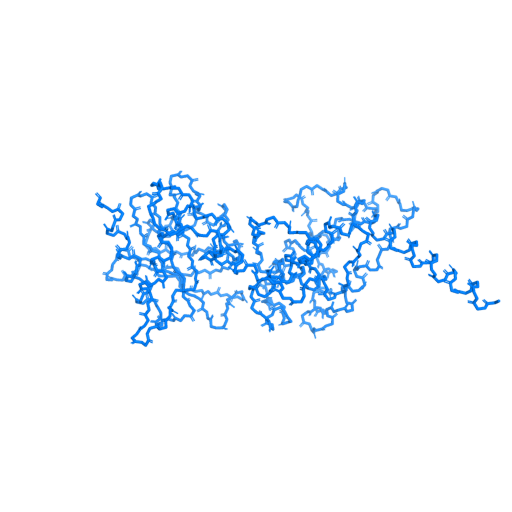5 1.00 86.88 161 ASP A O 1
ATOM 1337 N N . VAL A 1 162 ? 15.106 21.394 -3.536 1.00 88.88 162 VAL A N 1
ATOM 1338 C CA . VAL A 1 162 ? 14.661 20.446 -2.509 1.00 88.88 162 VAL A CA 1
ATOM 1339 C C . VAL A 1 162 ? 14.838 19.001 -2.981 1.00 88.88 162 VAL A C 1
ATOM 1341 O O . VAL A 1 162 ? 15.258 18.156 -2.197 1.00 88.88 162 VAL A O 1
ATOM 1344 N N . ILE A 1 163 ? 14.549 18.702 -4.253 1.00 85.94 163 ILE A N 1
ATOM 1345 C CA . ILE A 1 163 ? 14.692 17.350 -4.825 1.00 85.94 163 ILE A CA 1
ATOM 1346 C C . ILE A 1 163 ? 16.150 16.868 -4.771 1.00 85.94 163 ILE A C 1
ATOM 1348 O O . ILE A 1 163 ? 16.402 15.699 -4.449 1.00 85.94 163 ILE A O 1
ATOM 1352 N N . LEU A 1 164 ? 17.092 17.759 -5.089 1.00 83.62 164 LEU A N 1
ATOM 1353 C CA . LEU A 1 164 ? 18.530 17.484 -5.126 1.00 83.62 164 LEU A CA 1
ATOM 1354 C C . LEU A 1 164 ? 19.208 17.625 -3.757 1.00 83.62 164 LEU A C 1
ATOM 1356 O O . LEU A 1 164 ? 20.353 17.204 -3.603 1.00 83.62 164 LEU A O 1
ATOM 1360 N N . SER A 1 165 ? 18.515 18.179 -2.759 1.00 89.19 165 SER A N 1
ATOM 1361 C CA . SER A 1 165 ? 19.062 18.333 -1.414 1.00 89.19 165 SER A CA 1
ATOM 1362 C C . SER A 1 165 ? 19.367 16.970 -0.773 1.00 89.19 165 SER A C 1
ATOM 1364 O O . SER A 1 165 ? 18.497 16.091 -0.759 1.00 89.19 165 SER A O 1
ATOM 1366 N N . PRO A 1 166 ? 20.558 16.790 -0.169 1.00 87.19 166 PRO A N 1
ATOM 1367 C CA . PRO A 1 166 ? 20.870 15.589 0.605 1.00 87.19 166 PRO A CA 1
ATOM 1368 C C . PRO A 1 166 ? 20.040 15.497 1.897 1.00 87.19 166 PRO A C 1
ATOM 1370 O O . PRO A 1 166 ? 19.846 14.407 2.420 1.00 87.19 166 PRO A O 1
ATOM 1373 N N . ASN A 1 167 ? 19.501 16.625 2.376 1.00 88.50 167 ASN A N 1
ATOM 1374 C CA . ASN A 1 167 ? 18.743 16.731 3.628 1.00 88.50 167 ASN A CA 1
ATOM 1375 C C . ASN A 1 167 ? 17.227 16.816 3.392 1.00 88.50 167 ASN A C 1
ATOM 1377 O O . ASN A 1 167 ? 16.495 17.406 4.190 1.00 88.50 167 ASN A O 1
ATOM 1381 N N . LYS A 1 168 ? 16.740 16.302 2.260 1.00 89.88 168 LYS A N 1
ATOM 1382 C CA . LYS A 1 168 ? 15.307 16.297 1.956 1.00 89.88 168 LYS A CA 1
ATOM 1383 C C . LYS A 1 168 ? 14.533 15.434 2.954 1.00 89.88 168 LYS A C 1
ATOM 1385 O O . LYS A 1 168 ? 14.992 14.369 3.362 1.00 89.88 168 LYS A O 1
ATOM 1390 N N . LEU A 1 169 ? 13.347 15.908 3.332 1.00 91.31 169 LEU A N 1
ATOM 1391 C CA . LEU A 1 169 ? 12.452 15.194 4.241 1.00 91.31 169 LEU A CA 1
ATOM 1392 C C . LEU A 1 169 ? 12.005 13.862 3.635 1.00 91.31 169 LEU A C 1
ATOM 1394 O O . LEU A 1 169 ? 11.897 13.723 2.418 1.00 91.31 169 LEU A O 1
ATOM 1398 N N . THR A 1 170 ? 11.669 12.892 4.476 1.00 90.88 170 THR A N 1
ATOM 1399 C CA . THR A 1 170 ? 10.975 11.699 3.990 1.00 90.88 170 THR A CA 1
ATOM 1400 C C . THR A 1 170 ? 9.529 12.031 3.636 1.00 90.88 170 THR A C 1
ATOM 1402 O O . THR A 1 170 ? 8.927 12.955 4.189 1.00 90.88 170 THR A O 1
ATOM 1405 N N . VAL A 1 171 ? 8.921 11.240 2.752 1.00 89.25 171 VAL A N 1
ATOM 1406 C CA . VAL A 1 171 ? 7.485 11.363 2.448 1.00 89.25 171 VAL A CA 1
ATOM 1407 C C . VAL A 1 171 ? 6.636 11.286 3.721 1.00 89.25 171 VAL A C 1
ATOM 1409 O O . VAL A 1 171 ? 5.707 12.073 3.876 1.00 89.25 171 VAL A O 1
ATOM 1412 N N . GLN A 1 172 ? 6.986 10.407 4.663 1.00 87.69 172 GLN A N 1
ATOM 1413 C CA . GLN A 1 172 ? 6.272 10.273 5.937 1.00 87.69 172 GLN A CA 1
ATOM 1414 C C . GLN A 1 172 ? 6.359 11.543 6.797 1.00 87.69 172 GLN A C 1
ATOM 1416 O O . GLN A 1 172 ? 5.366 11.963 7.390 1.00 87.69 172 GLN A O 1
ATOM 1421 N N . GLN A 1 173 ? 7.519 12.207 6.821 1.00 90.88 173 GLN A N 1
ATOM 1422 C CA . GLN A 1 173 ? 7.671 13.508 7.478 1.00 90.88 173 GLN A CA 1
ATOM 1423 C C . GLN A 1 173 ? 6.854 14.593 6.766 1.00 90.88 173 GLN A C 1
ATOM 1425 O O . GLN A 1 173 ? 6.189 15.395 7.417 1.00 90.88 173 GLN A O 1
ATOM 1430 N N . MET A 1 174 ? 6.845 14.600 5.430 1.00 90.50 174 MET A N 1
ATOM 1431 C CA . MET A 1 174 ? 6.029 15.539 4.655 1.00 90.50 174 MET A CA 1
ATOM 1432 C C . MET A 1 174 ? 4.526 15.343 4.906 1.00 90.50 174 MET A C 1
ATOM 1434 O O . MET A 1 174 ? 3.803 16.329 5.009 1.00 90.50 174 MET A O 1
ATOM 1438 N N . MET A 1 175 ? 4.056 14.097 5.028 1.00 88.94 175 MET A N 1
ATOM 1439 C CA . MET A 1 175 ? 2.679 13.771 5.421 1.00 88.94 175 MET A CA 1
ATOM 1440 C C . MET A 1 175 ? 2.358 14.288 6.821 1.00 88.94 175 MET A C 1
ATOM 1442 O O . MET A 1 175 ? 1.355 14.972 7.011 1.00 88.94 175 MET A O 1
ATOM 1446 N N . GLN A 1 176 ? 3.238 14.011 7.784 1.00 89.12 176 GLN A N 1
ATOM 1447 C CA . GLN A 1 176 ? 3.073 14.440 9.170 1.00 89.12 176 GLN A CA 1
ATOM 1448 C C . GLN A 1 176 ? 3.009 15.967 9.300 1.00 89.12 176 GLN A C 1
ATOM 1450 O O . GLN A 1 176 ? 2.212 16.487 10.074 1.00 89.12 176 GLN A O 1
ATOM 1455 N N . ASN A 1 177 ? 3.797 16.699 8.510 1.00 90.19 177 ASN A N 1
ATOM 1456 C CA . ASN A 1 177 ? 3.800 18.163 8.517 1.00 90.19 177 ASN A CA 1
ATOM 1457 C C . ASN A 1 177 ? 2.494 18.786 7.994 1.00 90.19 177 ASN A C 1
ATOM 1459 O O . ASN A 1 177 ? 2.281 19.982 8.174 1.00 90.19 177 ASN A O 1
ATOM 1463 N N . LYS A 1 178 ? 1.619 18.005 7.344 1.00 89.75 178 LYS A N 1
ATOM 1464 C CA . LYS A 1 178 ? 0.283 18.459 6.925 1.00 89.75 178 LYS A CA 1
ATOM 1465 C C . LYS A 1 178 ? -0.759 18.347 8.036 1.00 89.75 178 LYS A C 1
ATOM 1467 O O . LYS A 1 178 ? -1.856 18.879 7.875 1.00 89.75 178 LYS A O 1
ATOM 1472 N N . GLU A 1 179 ? -0.455 17.639 9.121 1.00 90.62 179 GLU A N 1
ATOM 1473 C CA . GLU A 1 179 ? -1.384 17.466 10.233 1.00 90.62 179 GLU A CA 1
ATOM 1474 C C . GLU A 1 179 ? -1.557 18.776 11.005 1.00 90.62 179 GLU A C 1
ATOM 1476 O O . GLU A 1 179 ? -0.587 19.389 11.452 1.00 90.62 179 GLU A O 1
ATOM 1481 N N . ILE A 1 180 ? -2.809 19.169 11.224 1.00 88.50 180 ILE A N 1
ATOM 1482 C CA . ILE A 1 180 ? -3.162 20.274 12.115 1.00 88.50 180 ILE A CA 1
ATOM 1483 C C . ILE A 1 180 ? -3.485 19.691 13.496 1.00 88.50 180 ILE A C 1
ATOM 1485 O O . ILE A 1 180 ? -4.168 18.671 13.630 1.00 88.50 180 ILE A O 1
ATOM 1489 N N . ARG A 1 181 ? -2.965 20.329 14.549 1.00 85.62 181 ARG A N 1
ATOM 1490 C CA . ARG A 1 181 ? -3.287 20.007 15.946 1.00 85.62 181 ARG A CA 1
ATOM 1491 C C . ARG A 1 181 ? -4.166 21.113 16.520 1.00 85.62 181 ARG A C 1
ATOM 1493 O O . ARG A 1 181 ? -3.825 22.282 16.378 1.00 85.62 181 ARG A O 1
ATOM 1500 N N . GLY A 1 182 ? -5.261 20.740 17.177 1.00 82.94 182 GLY A N 1
ATOM 1501 C CA . GLY A 1 182 ? -6.218 21.676 17.770 1.00 82.94 182 GLY A CA 1
ATOM 1502 C C . GLY A 1 182 ? -7.641 21.455 17.265 1.00 82.94 182 GLY A C 1
ATOM 1503 O O . GLY A 1 182 ? -7.973 20.366 16.799 1.00 82.94 182 GLY A O 1
ATOM 1504 N N . VAL A 1 183 ? -8.474 22.493 17.377 1.00 83.50 183 VAL A N 1
ATOM 1505 C CA . VAL A 1 183 ? -9.873 22.462 16.933 1.00 83.50 183 VAL A CA 1
ATOM 1506 C C . VAL A 1 183 ? -9.915 22.387 15.410 1.00 83.50 183 VAL A C 1
ATOM 1508 O O . VAL A 1 183 ? -9.389 23.259 14.719 1.00 83.50 183 VAL A O 1
ATOM 1511 N N . VAL A 1 184 ? -10.541 21.335 14.899 1.00 90.69 184 VAL A N 1
ATOM 1512 C CA . VAL A 1 184 ? -10.747 21.091 13.471 1.00 90.69 184 VAL A CA 1
ATOM 1513 C C . VAL A 1 184 ? -12.233 20.885 13.216 1.00 90.69 184 VAL A C 1
ATOM 1515 O O . VAL A 1 184 ? -12.965 20.466 14.111 1.00 90.69 184 VAL A O 1
ATOM 1518 N N . GLU A 1 185 ? -12.682 21.200 12.005 1.00 92.00 185 GLU A N 1
ATOM 1519 C CA . GLU A 1 185 ? -14.071 20.982 11.599 1.00 92.00 185 GLU A CA 1
ATOM 1520 C C . GLU A 1 185 ? -14.422 19.491 11.673 1.00 92.00 185 GLU A C 1
ATOM 1522 O O . GLU A 1 185 ? -13.636 18.650 11.220 1.00 92.00 185 GLU A O 1
ATOM 1527 N N . ASP A 1 186 ? -15.592 19.176 12.235 1.00 89.12 186 ASP A N 1
ATOM 1528 C CA . ASP A 1 186 ? -16.068 17.803 12.382 1.00 89.12 186 ASP A CA 1
ATOM 1529 C C . ASP A 1 186 ? -16.103 17.077 11.031 1.00 89.12 186 ASP A C 1
ATOM 1531 O O . ASP A 1 186 ? -16.506 17.638 10.011 1.00 89.12 186 ASP A O 1
ATOM 1535 N N . ARG A 1 187 ? -15.638 15.824 11.014 1.00 88.88 187 ARG A N 1
ATOM 1536 C CA . ARG A 1 187 ? -15.561 14.962 9.815 1.00 88.88 187 ARG A CA 1
ATOM 1537 C C . ARG A 1 187 ? -14.771 15.533 8.626 1.00 88.88 187 ARG A C 1
ATOM 1539 O O . ARG A 1 187 ? -14.840 14.978 7.525 1.00 88.88 187 ARG A O 1
ATOM 1546 N N . SER A 1 188 ? -13.990 16.595 8.819 1.00 93.12 188 SER A N 1
ATOM 1547 C CA . SER A 1 188 ? -13.012 17.061 7.830 1.00 93.12 188 SER A CA 1
ATOM 1548 C C . SER A 1 188 ? -11.868 16.053 7.648 1.00 93.12 188 SER A C 1
ATOM 1550 O O . SER A 1 188 ? -11.661 15.161 8.471 1.00 93.12 188 SER A O 1
ATOM 1552 N N . GLU A 1 189 ? -11.059 16.214 6.593 1.00 93.56 189 GLU A N 1
ATOM 1553 C CA . GLU A 1 189 ? -9.847 15.398 6.405 1.00 93.56 189 GLU A CA 1
ATOM 1554 C C . GLU A 1 189 ? -8.945 15.412 7.657 1.00 93.56 189 GLU A C 1
ATOM 1556 O O . GLU A 1 189 ? -8.418 14.374 8.048 1.00 93.56 189 GLU A O 1
ATOM 1561 N N . GLN A 1 190 ? -8.805 16.567 8.320 1.00 94.44 190 GLN A N 1
ATOM 1562 C CA . GLN A 1 190 ? -7.996 16.708 9.537 1.00 94.44 190 GLN A CA 1
ATOM 1563 C C . GLN A 1 190 ? -8.630 16.022 10.748 1.00 94.44 190 GLN A C 1
ATOM 1565 O O . GLN A 1 190 ? -7.908 15.493 11.588 1.00 94.44 190 GLN A O 1
ATOM 1570 N N . TRP A 1 191 ? -9.961 15.993 10.824 1.00 94.50 191 TRP A N 1
ATOM 1571 C CA . TRP A 1 191 ? -10.688 15.300 11.884 1.00 94.50 191 TRP A CA 1
ATOM 1572 C C . TRP A 1 191 ? -10.447 13.790 11.828 1.00 94.50 191 TRP A C 1
ATOM 1574 O O . TRP A 1 191 ? -10.032 13.197 12.822 1.00 94.50 191 TRP A O 1
ATOM 1584 N N . TRP A 1 192 ? -10.575 13.179 10.642 1.00 95.31 192 TRP A N 1
ATOM 1585 C CA . TRP A 1 192 ? -10.292 11.748 10.461 1.00 95.31 192 TRP A CA 1
ATOM 1586 C C . TRP A 1 192 ? -8.835 11.405 10.771 1.00 95.31 192 TRP A C 1
ATOM 1588 O O . TRP A 1 192 ? -8.550 10.377 11.379 1.00 95.31 192 TRP A O 1
ATOM 1598 N N . VAL A 1 193 ? -7.899 12.275 10.382 1.00 94.81 193 VAL A N 1
ATOM 1599 C CA . VAL A 1 193 ? -6.478 12.109 10.720 1.00 94.81 193 VAL A CA 1
ATOM 1600 C C . VAL A 1 193 ? -6.235 12.260 12.221 1.00 94.81 193 VAL A C 1
ATOM 1602 O O . VAL A 1 193 ? -5.434 11.511 12.776 1.00 94.81 193 VAL A O 1
ATOM 1605 N N . GLY A 1 194 ? -6.947 13.173 12.882 1.00 94.44 194 GLY A N 1
ATOM 1606 C CA . GLY A 1 194 ? -6.959 13.306 14.335 1.00 94.44 194 GLY A CA 1
ATOM 1607 C C . GLY A 1 194 ? -7.392 12.013 15.018 1.00 94.44 194 GLY A C 1
ATOM 1608 O O . GLY A 1 194 ? -6.658 11.516 15.864 1.00 94.44 194 GLY A O 1
ATOM 1609 N N . LEU A 1 195 ? -8.499 11.414 14.578 1.00 95.06 195 LEU A N 1
ATOM 1610 C CA . LEU A 1 195 ? -8.985 10.146 15.126 1.00 95.06 195 LEU A CA 1
ATOM 1611 C C . LEU A 1 195 ? -7.954 9.016 14.961 1.00 95.06 195 LEU A C 1
ATOM 1613 O O . LEU A 1 195 ? -7.634 8.316 15.918 1.00 95.06 195 LEU A O 1
ATOM 1617 N N . MET A 1 196 ? -7.344 8.880 13.778 1.00 96.00 196 MET A N 1
ATOM 1618 C CA . MET A 1 196 ? -6.283 7.884 13.557 1.00 96.00 196 MET A CA 1
ATOM 1619 C C . MET A 1 196 ? -5.038 8.126 14.424 1.00 96.00 196 MET A C 1
ATOM 1621 O O . MET A 1 196 ? -4.397 7.177 14.885 1.00 96.00 196 MET A O 1
ATOM 1625 N N . ARG A 1 197 ? -4.685 9.394 14.658 1.00 94.81 197 ARG A N 1
ATOM 1626 C CA . ARG A 1 197 ? -3.585 9.771 15.550 1.00 94.81 197 ARG A CA 1
ATOM 1627 C C . ARG A 1 197 ? -3.871 9.362 16.991 1.00 94.81 197 ARG A C 1
ATOM 1629 O O . ARG A 1 197 ? -2.958 8.841 17.632 1.00 94.81 197 ARG A O 1
ATOM 1636 N N . GLU A 1 198 ? -5.090 9.579 17.478 1.00 95.38 198 GLU A N 1
ATOM 1637 C CA . GLU A 1 198 ? -5.480 9.182 18.833 1.00 95.38 198 GLU A CA 1
ATOM 1638 C C . GLU A 1 198 ? -5.496 7.658 18.983 1.00 95.38 198 GLU A C 1
ATOM 1640 O O . GLU A 1 198 ? -4.870 7.150 19.913 1.00 95.38 198 GLU A O 1
ATOM 1645 N N . ILE A 1 199 ? -6.028 6.908 18.005 1.00 96.62 199 ILE A N 1
ATOM 1646 C CA . ILE A 1 199 ? -5.911 5.435 17.986 1.00 96.62 199 ILE A CA 1
ATOM 1647 C C . ILE A 1 199 ? -4.440 5.020 18.111 1.00 96.62 199 ILE A C 1
ATOM 1649 O O . ILE A 1 199 ? -4.094 4.245 18.998 1.00 96.62 199 ILE A O 1
ATOM 1653 N N . SER A 1 200 ? -3.556 5.584 17.276 1.00 95.69 200 SER A N 1
ATOM 1654 C CA . SER A 1 200 ? -2.112 5.307 17.320 1.00 95.69 200 SER A CA 1
ATOM 1655 C C . SER A 1 200 ? -1.459 5.690 18.656 1.00 95.69 200 SER A C 1
ATOM 1657 O O . SER A 1 200 ? -0.434 5.119 19.042 1.00 95.69 200 SER A O 1
ATOM 1659 N N . HIS A 1 201 ? -1.984 6.703 19.347 1.00 95.12 201 HIS A N 1
ATOM 1660 C CA . HIS A 1 201 ? -1.477 7.142 20.641 1.00 95.12 201 HIS A CA 1
ATOM 1661 C C . HIS A 1 201 ? -1.910 6.211 21.776 1.00 95.12 201 HIS A C 1
ATOM 1663 O O . HIS A 1 201 ? -1.089 5.919 22.647 1.00 95.12 201 HIS A O 1
ATOM 1669 N N . LEU A 1 202 ? -3.168 5.773 21.757 1.00 96.31 202 LEU A N 1
ATOM 1670 C CA . LEU A 1 202 ? -3.780 4.906 22.763 1.00 96.31 202 LEU A CA 1
ATOM 1671 C C . LEU A 1 202 ? -3.327 3.448 22.623 1.00 96.31 202 LEU A C 1
ATOM 1673 O O . LEU A 1 202 ? -3.236 2.729 23.613 1.00 96.31 202 LEU A O 1
ATOM 1677 N N . SER A 1 203 ? -2.983 3.014 21.412 1.00 95.44 203 SER A N 1
ATOM 1678 C CA . SER A 1 203 ? -2.512 1.660 21.115 1.00 95.44 203 SER A CA 1
ATOM 1679 C C . SER A 1 203 ? -1.036 1.463 21.496 1.00 95.44 203 SER A C 1
ATOM 1681 O O . SER A 1 203 ? -0.184 1.243 20.626 1.00 95.44 203 SER A O 1
ATOM 1683 N N . LYS A 1 204 ? -0.688 1.601 22.772 1.00 95.31 204 LYS A N 1
ATOM 1684 C CA . LYS A 1 204 ? 0.675 1.371 23.267 1.00 95.31 204 LYS A CA 1
ATOM 1685 C C . LYS A 1 204 ? 0.706 0.195 24.223 1.00 95.31 204 LYS A C 1
ATOM 1687 O O . LYS A 1 204 ? -0.231 0.012 24.994 1.00 95.31 204 LYS A O 1
ATOM 1692 N N . ASP A 1 205 ? 1.792 -0.564 24.175 1.00 91.88 205 ASP A N 1
ATOM 1693 C CA . ASP A 1 205 ? 2.057 -1.592 25.173 1.00 91.88 205 ASP A CA 1
ATOM 1694 C C . ASP A 1 205 ? 2.469 -0.987 26.527 1.00 91.88 205 ASP A C 1
ATOM 1696 O O . ASP A 1 205 ? 2.580 0.233 26.694 1.00 91.88 205 ASP A O 1
ATOM 1700 N N . LEU A 1 206 ? 2.726 -1.859 27.504 1.00 89.50 206 LEU A N 1
ATOM 1701 C CA . LEU A 1 206 ? 3.142 -1.471 28.856 1.00 89.50 206 LEU A CA 1
ATOM 1702 C C . LEU A 1 206 ? 4.478 -0.707 28.893 1.00 89.50 206 LEU A C 1
ATOM 1704 O O . LEU A 1 206 ? 4.745 -0.000 29.862 1.00 89.50 206 LEU A O 1
ATOM 1708 N N . ASN A 1 207 ? 5.296 -0.812 27.844 1.00 92.81 207 ASN A N 1
ATOM 1709 C CA . ASN A 1 207 ? 6.567 -0.102 27.701 1.00 92.81 207 ASN A CA 1
ATOM 1710 C C . ASN A 1 207 ? 6.418 1.203 26.896 1.00 92.81 207 ASN A C 1
ATOM 1712 O O . ASN A 1 207 ? 7.407 1.887 26.628 1.00 92.81 207 ASN A O 1
ATOM 1716 N N . GLY A 1 208 ? 5.196 1.563 26.494 1.00 90.06 208 GLY A N 1
ATOM 1717 C CA . GLY A 1 208 ? 4.916 2.744 25.682 1.00 90.06 208 GLY A CA 1
ATOM 1718 C C . GLY A 1 208 ? 5.210 2.567 24.188 1.00 90.06 208 GLY A C 1
ATOM 1719 O O . GLY A 1 208 ? 5.144 3.553 23.445 1.00 90.06 208 GLY A O 1
ATOM 1720 N N . VAL A 1 209 ? 5.514 1.349 23.728 1.00 92.38 209 VAL A N 1
ATOM 1721 C CA . VAL A 1 209 ? 5.759 1.044 22.314 1.00 92.38 209 VAL A CA 1
ATOM 1722 C C . VAL A 1 209 ? 4.425 0.965 21.586 1.00 92.38 209 VAL A C 1
ATOM 1724 O O . VAL A 1 209 ? 3.505 0.259 22.001 1.00 92.38 209 VAL A O 1
ATOM 1727 N N . LYS A 1 210 ? 4.308 1.708 20.483 1.00 93.00 210 LYS A N 1
ATOM 1728 C CA . LYS A 1 210 ? 3.101 1.710 19.654 1.00 93.00 210 LYS A CA 1
ATOM 1729 C C . LYS A 1 210 ? 2.906 0.352 18.986 1.00 93.00 210 LYS A C 1
ATOM 1731 O O . LYS A 1 210 ? 3.802 -0.126 18.302 1.00 93.00 210 LYS A O 1
ATOM 1736 N N . GLN A 1 211 ? 1.710 -0.200 19.137 1.00 96.06 211 GLN A N 1
ATOM 1737 C CA . GLN A 1 211 ? 1.287 -1.462 18.528 1.00 96.06 211 GLN A CA 1
ATOM 1738 C C . GLN A 1 211 ? 0.485 -1.253 17.238 1.00 96.06 211 GLN A C 1
ATOM 1740 O O . GLN A 1 211 ? 0.412 -2.150 16.401 1.00 96.06 211 GLN A O 1
ATOM 1745 N N . PHE A 1 212 ? -0.101 -0.067 17.056 1.00 95.81 212 PHE A N 1
ATOM 1746 C CA . PHE A 1 212 ? -0.734 0.332 15.803 1.00 95.81 212 PHE A CA 1
ATOM 1747 C C . PHE A 1 212 ? 0.325 0.600 14.738 1.00 95.81 212 PHE A C 1
ATOM 1749 O O . PHE A 1 212 ? 1.168 1.489 14.897 1.00 95.81 212 PHE A O 1
ATOM 1756 N N . HIS A 1 213 ? 0.222 -0.142 13.644 1.00 93.75 213 HIS A N 1
ATOM 1757 C CA . HIS A 1 213 ? 1.017 0.045 12.447 1.00 93.75 213 HIS A CA 1
ATOM 1758 C C . HIS A 1 213 ? 0.310 1.019 11.496 1.00 93.75 213 HIS A C 1
ATOM 1760 O O . HIS A 1 213 ? 0.767 2.150 11.323 1.00 93.75 213 HIS A O 1
ATOM 1766 N N . TYR A 1 214 ? -0.864 0.630 10.989 1.00 94.69 214 TYR A N 1
ATOM 1767 C CA . TYR A 1 214 ? -1.696 1.432 10.086 1.00 94.69 214 TYR A CA 1
ATOM 1768 C C . TYR A 1 214 ? -3.187 1.260 10.371 1.00 94.69 214 TYR A C 1
ATOM 1770 O O . TYR A 1 214 ? -3.580 0.424 11.178 1.00 94.69 214 TYR A O 1
ATOM 1778 N N . GLY A 1 215 ? -4.041 2.022 9.696 1.00 96.00 215 GLY A N 1
ATOM 1779 C CA . GLY A 1 215 ? -5.477 1.865 9.812 1.00 96.00 215 GLY A CA 1
ATOM 1780 C C . GLY A 1 215 ? -6.287 2.719 8.849 1.00 96.00 215 GLY A C 1
ATOM 1781 O O . GLY A 1 215 ? -5.787 3.636 8.194 1.00 96.00 215 GLY A O 1
ATOM 1782 N N . TRP A 1 216 ? -7.570 2.390 8.779 1.00 97.00 216 TRP A N 1
ATOM 1783 C CA . TRP A 1 216 ? -8.519 2.924 7.809 1.00 97.00 216 TRP A CA 1
ATOM 1784 C C . TRP A 1 216 ? -9.879 3.110 8.469 1.00 97.00 216 TRP A C 1
ATOM 1786 O O . TRP A 1 216 ? -10.189 2.477 9.477 1.00 97.00 216 TRP A O 1
ATOM 1796 N N . ILE A 1 217 ? -10.706 3.972 7.884 1.00 97.31 217 ILE A N 1
ATOM 1797 C CA . ILE A 1 217 ? -12.071 4.196 8.358 1.00 97.31 217 ILE A CA 1
ATOM 1798 C C . ILE A 1 217 ? -12.987 4.068 7.158 1.00 97.31 217 ILE A C 1
ATOM 1800 O O . ILE A 1 217 ? -12.955 4.904 6.253 1.00 97.31 217 ILE A O 1
ATOM 1804 N N . ILE A 1 218 ? -13.792 3.011 7.134 1.00 97.44 218 ILE A N 1
ATOM 1805 C CA . ILE A 1 218 ? -14.677 2.720 6.008 1.00 97.44 218 ILE A CA 1
ATOM 1806 C C . ILE A 1 218 ? -16.080 3.206 6.332 1.00 97.44 218 ILE A C 1
ATOM 1808 O O . ILE A 1 218 ? -16.694 2.740 7.283 1.00 97.44 218 ILE A O 1
ATOM 1812 N N . ASN A 1 219 ? -16.613 4.113 5.518 1.00 96.31 219 ASN A N 1
ATOM 1813 C CA . ASN A 1 219 ? -18.017 4.495 5.574 1.00 96.31 219 ASN A CA 1
ATOM 1814 C C . ASN A 1 219 ? -18.856 3.462 4.809 1.00 96.31 219 ASN A C 1
ATOM 1816 O O . ASN A 1 219 ? -18.684 3.294 3.599 1.00 96.31 219 ASN A O 1
ATOM 1820 N N . THR A 1 220 ? -19.763 2.774 5.503 1.00 96.00 220 THR A N 1
ATOM 1821 C CA . THR A 1 220 ? -20.494 1.625 4.947 1.00 96.00 220 THR A CA 1
ATOM 1822 C C . THR A 1 220 ? -21.534 2.035 3.907 1.00 96.00 220 THR A C 1
ATOM 1824 O O . THR A 1 220 ? -21.749 1.305 2.942 1.00 96.00 220 THR A O 1
ATOM 1827 N N . ALA A 1 221 ? -22.122 3.227 4.040 1.00 94.25 221 ALA A N 1
ATOM 1828 C CA . ALA A 1 221 ? -23.105 3.749 3.092 1.00 94.25 221 ALA A CA 1
ATOM 1829 C C . ALA A 1 221 ? -22.469 4.141 1.750 1.00 94.25 221 ALA A C 1
ATOM 1831 O O . ALA A 1 221 ? -23.011 3.861 0.684 1.00 94.25 221 ALA A O 1
ATOM 1832 N N . THR A 1 222 ? -21.304 4.791 1.792 1.00 94.88 222 THR A N 1
ATOM 1833 C CA . THR A 1 222 ? -20.608 5.259 0.581 1.00 94.88 222 THR A CA 1
ATOM 1834 C C . THR A 1 222 ? -19.598 4.255 0.034 1.00 94.88 222 THR A C 1
ATOM 1836 O O . THR A 1 222 ? -19.134 4.435 -1.092 1.00 94.88 222 THR A O 1
ATOM 1839 N N . GLN A 1 223 ? -19.260 3.219 0.810 1.00 94.12 223 GLN A N 1
ATOM 1840 C CA . GLN A 1 223 ? -18.217 2.233 0.512 1.00 94.12 223 GLN A CA 1
ATOM 1841 C C . GLN A 1 223 ? -16.878 2.898 0.183 1.00 94.12 223 GLN A C 1
ATOM 1843 O O . GLN A 1 223 ? -16.208 2.572 -0.800 1.00 94.12 223 GLN A O 1
ATOM 1848 N N . LYS A 1 224 ? -16.513 3.897 0.985 1.00 93.38 224 LYS A N 1
ATOM 1849 C CA . LYS A 1 224 ? -15.282 4.666 0.815 1.00 93.38 224 LYS A CA 1
ATOM 1850 C C . LYS A 1 224 ? -14.512 4.716 2.115 1.00 93.38 224 LYS A C 1
ATOM 1852 O O . LYS A 1 224 ? -15.088 4.869 3.190 1.00 93.38 224 LYS A O 1
ATOM 1857 N N . ASN A 1 225 ? -13.199 4.659 1.974 1.00 93.62 225 ASN A N 1
ATOM 1858 C CA . ASN A 1 225 ? -12.297 5.056 3.032 1.00 93.62 225 ASN A CA 1
ATOM 1859 C C . ASN A 1 225 ? -12.306 6.588 3.161 1.00 93.62 225 ASN A C 1
ATOM 1861 O O . ASN A 1 225 ? -12.146 7.288 2.158 1.00 93.62 225 ASN A O 1
ATOM 1865 N N . VAL A 1 226 ? -12.527 7.095 4.373 1.00 94.56 226 VAL A N 1
ATOM 1866 C CA . VAL A 1 226 ? -12.623 8.542 4.647 1.00 94.56 226 VAL A CA 1
ATOM 1867 C C . VAL A 1 226 ? -11.297 9.154 5.093 1.00 94.56 226 VAL A C 1
ATOM 1869 O O . VAL A 1 226 ? -11.145 10.374 5.070 1.00 94.56 226 VAL A O 1
ATOM 1872 N N . VAL A 1 227 ? -10.313 8.326 5.457 1.00 93.62 227 VAL A N 1
ATOM 1873 C CA . VAL A 1 227 ? -8.980 8.816 5.809 1.00 93.62 227 VAL A CA 1
ATOM 1874 C C . VAL A 1 227 ? -8.288 9.312 4.526 1.00 93.62 227 VAL A C 1
ATOM 1876 O O . VAL A 1 227 ? -8.230 8.585 3.528 1.00 93.62 227 VAL A O 1
ATOM 1879 N N . PRO A 1 228 ? -7.749 10.542 4.494 1.00 91.12 228 PRO A N 1
ATOM 1880 C CA . PRO A 1 228 ? -7.177 11.114 3.278 1.00 91.12 228 PRO A CA 1
ATOM 1881 C C . PRO A 1 228 ? -5.819 10.494 2.934 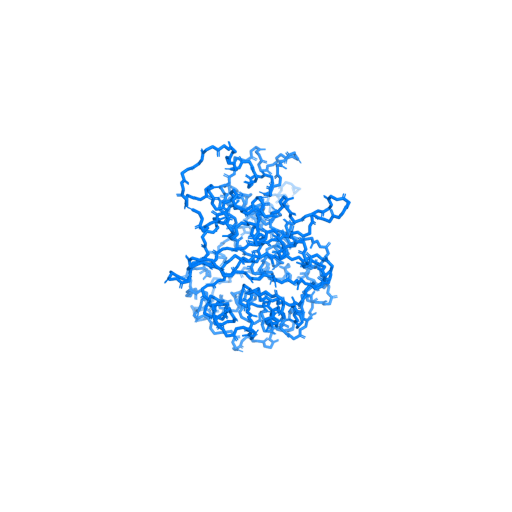1.00 91.12 228 PRO A C 1
ATOM 1883 O O . PRO A 1 228 ? -4.989 10.292 3.817 1.00 91.12 228 PRO A O 1
ATOM 1886 N N . LEU A 1 229 ? -5.538 10.261 1.645 1.00 87.19 229 LEU A N 1
ATOM 1887 C CA . LEU A 1 229 ? -4.318 9.579 1.151 1.00 87.19 229 LEU A CA 1
ATOM 1888 C C . LEU A 1 229 ? -2.980 10.237 1.536 1.00 87.19 229 LEU A C 1
ATOM 1890 O O . LEU A 1 229 ? -1.917 9.679 1.289 1.00 87.19 229 LEU A O 1
ATOM 1894 N N . TRP A 1 230 ? -3.000 11.458 2.068 1.00 88.56 230 TRP A N 1
ATOM 1895 C CA . TRP A 1 230 ? -1.800 12.104 2.602 1.00 88.56 230 TRP A CA 1
ATOM 1896 C C . TRP A 1 230 ? -1.555 11.783 4.083 1.00 88.56 230 TRP A C 1
ATOM 1898 O O . TRP A 1 230 ? -0.566 12.251 4.629 1.00 88.56 230 TRP A O 1
ATOM 1908 N N . SER A 1 231 ? -2.439 11.030 4.735 1.00 91.44 231 SER A N 1
ATOM 1909 C CA . SER A 1 231 ? -2.294 10.609 6.125 1.00 91.44 231 SER A CA 1
ATOM 1910 C C . SER A 1 231 ? -1.252 9.505 6.254 1.00 91.44 231 SER A C 1
ATOM 1912 O O . SER A 1 231 ? -1.381 8.451 5.630 1.00 91.44 231 SER A O 1
ATOM 1914 N N . ARG A 1 232 ? -0.268 9.711 7.135 1.00 89.75 232 ARG A N 1
ATOM 1915 C CA . ARG A 1 232 ? 0.759 8.708 7.467 1.00 89.75 232 ARG A CA 1
ATOM 1916 C C . ARG A 1 232 ? 0.196 7.449 8.135 1.00 89.75 232 ARG A C 1
ATOM 1918 O O . ARG A 1 232 ? 0.856 6.419 8.143 1.00 89.75 232 ARG A O 1
ATOM 1925 N N . TYR A 1 233 ? -1.006 7.521 8.711 1.00 93.19 233 TYR A N 1
ATOM 1926 C CA . TYR A 1 233 ? -1.594 6.415 9.473 1.00 93.19 233 TYR A CA 1
ATOM 1927 C C . TYR A 1 233 ? -2.2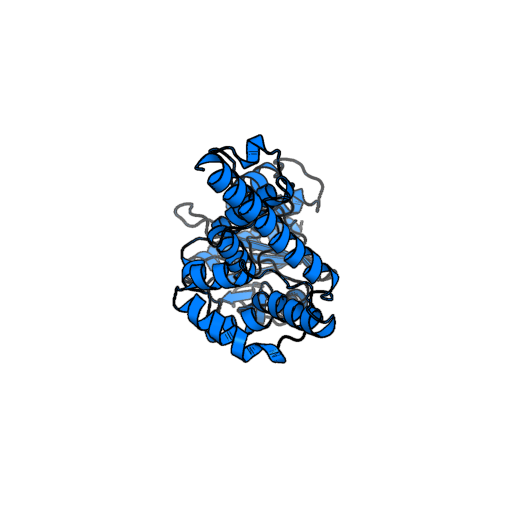20 5.332 8.595 1.00 93.19 233 TYR A C 1
ATOM 1929 O O . TYR A 1 233 ? -2.563 4.282 9.112 1.00 93.19 233 TYR A O 1
ATOM 1937 N N . GLN A 1 234 ? -2.386 5.559 7.292 1.00 89.31 234 GLN A N 1
ATOM 1938 C CA . GLN A 1 234 ? -2.993 4.564 6.399 1.00 89.31 234 GLN A CA 1
ATOM 1939 C C . GLN A 1 234 ? -2.023 3.519 5.877 1.00 89.31 234 GLN A C 1
ATOM 1941 O O . GLN A 1 234 ? -2.448 2.520 5.301 1.00 89.31 234 GLN A O 1
ATOM 1946 N N . GLY A 1 235 ? -0.730 3.789 6.024 1.00 84.75 235 GLY A N 1
ATOM 1947 C CA . GLY A 1 235 ? 0.290 2.993 5.384 1.00 84.75 235 GLY A CA 1
ATOM 1948 C C . GLY A 1 235 ? 0.212 3.018 3.856 1.00 84.75 235 GLY A C 1
ATOM 1949 O O . GLY A 1 235 ? -0.500 3.826 3.251 1.00 84.75 235 GLY A O 1
ATOM 1950 N N . PRO A 1 236 ? 1.003 2.152 3.219 1.00 77.88 236 PRO A N 1
ATOM 1951 C CA . PRO A 1 236 ? 1.163 2.128 1.773 1.00 77.88 236 PRO A CA 1
ATOM 1952 C C . PRO A 1 236 ? 0.063 1.333 1.050 1.00 77.88 236 PRO A C 1
ATOM 1954 O O . PRO A 1 236 ? -0.376 1.731 -0.032 1.00 77.88 236 PRO A O 1
ATOM 1957 N N . THR A 1 237 ? -0.418 0.234 1.635 1.00 83.94 237 THR A N 1
ATOM 1958 C CA . THR A 1 237 ? -1.490 -0.588 1.057 1.00 83.94 237 THR A CA 1
ATOM 1959 C C . THR A 1 237 ? -2.834 -0.144 1.624 1.00 83.94 237 THR A C 1
ATOM 1961 O O . THR A 1 237 ? -3.136 -0.385 2.786 1.00 83.94 237 THR A O 1
ATOM 1964 N N . ILE A 1 238 ? -3.650 0.511 0.800 1.00 86.94 238 ILE A N 1
ATOM 1965 C CA . ILE A 1 238 ? -4.934 1.099 1.211 1.00 86.94 238 ILE A CA 1
ATOM 1966 C C . ILE A 1 238 ? -6.082 0.286 0.593 1.00 86.94 238 ILE A C 1
ATOM 1968 O O . ILE A 1 238 ? -5.963 -0.085 -0.580 1.00 86.94 238 ILE A O 1
ATOM 1972 N N . PRO A 1 239 ? -7.202 0.046 1.311 1.00 90.69 239 PRO A N 1
ATOM 1973 C CA . PRO A 1 239 ? -8.366 -0.626 0.751 1.00 90.69 239 PRO A CA 1
ATOM 1974 C C . PRO A 1 239 ? -8.825 0.041 -0.549 1.00 90.69 239 PRO A C 1
ATOM 1976 O O . PRO A 1 239 ? -9.052 1.255 -0.606 1.00 90.69 239 PRO A O 1
ATOM 1979 N N . VAL A 1 240 ? -8.983 -0.757 -1.601 1.00 88.56 240 VAL A N 1
ATOM 1980 C CA . VAL A 1 240 ? -9.519 -0.303 -2.887 1.00 88.56 240 VAL A CA 1
ATOM 1981 C C . VAL A 1 240 ? -11.011 -0.606 -2.983 1.00 88.56 240 VAL A C 1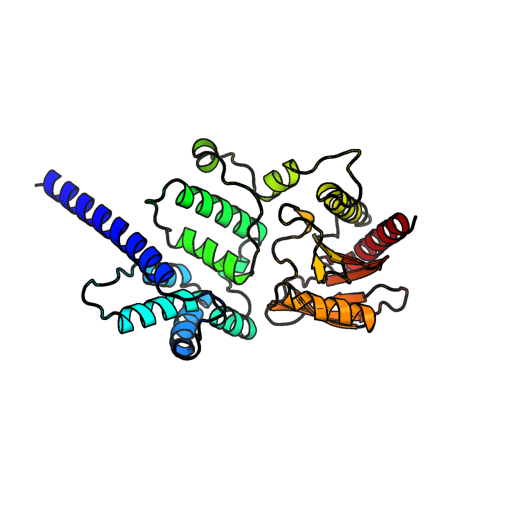
ATOM 1983 O O . VAL A 1 240 ? -11.578 -1.335 -2.175 1.00 88.56 240 VAL A O 1
ATOM 1986 N N . ARG A 1 241 ? -11.679 -0.075 -4.013 1.00 88.75 241 ARG A N 1
ATOM 1987 C CA . ARG A 1 241 ? -13.129 -0.251 -4.214 1.00 88.75 241 ARG A CA 1
ATOM 1988 C C . ARG A 1 241 ? -13.587 -1.718 -4.157 1.00 88.75 241 ARG A C 1
ATOM 1990 O O . ARG A 1 241 ? -14.692 -1.972 -3.695 1.00 88.75 241 ARG A O 1
ATOM 1997 N N . ARG A 1 242 ? -12.762 -2.663 -4.626 1.00 89.31 242 ARG A N 1
ATOM 1998 C CA . ARG A 1 242 ? -13.068 -4.105 -4.610 1.00 89.31 242 ARG A CA 1
ATOM 1999 C C . ARG A 1 242 ? -12.969 -4.746 -3.223 1.00 89.31 242 ARG A C 1
ATOM 2001 O O . ARG A 1 242 ? -13.659 -5.731 -2.981 1.00 89.31 242 ARG A O 1
ATOM 2008 N N . ASP A 1 243 ? -12.185 -4.170 -2.314 1.00 94.38 243 ASP A N 1
ATOM 2009 C CA . ASP A 1 243 ? -12.053 -4.668 -0.942 1.00 94.38 243 ASP A CA 1
ATOM 2010 C C . ASP A 1 243 ? -13.302 -4.342 -0.106 1.00 94.38 243 ASP A C 1
ATOM 2012 O O . ASP A 1 243 ? -13.719 -5.137 0.736 1.00 94.38 243 ASP A O 1
ATOM 2016 N N . MET A 1 244 ? -13.942 -3.195 -0.372 1.00 95.56 244 MET A N 1
ATOM 2017 C CA . MET A 1 244 ? -15.002 -2.634 0.481 1.00 95.56 244 MET A CA 1
ATOM 2018 C C . MET A 1 244 ? -16.182 -3.584 0.726 1.00 95.56 244 MET A C 1
ATOM 2020 O O . MET A 1 244 ? -16.538 -3.763 1.890 1.00 95.56 244 MET A O 1
ATOM 2024 N N . PRO A 1 245 ? -16.783 -4.242 -0.290 1.00 95.50 245 PRO A N 1
ATOM 2025 C CA . PRO A 1 245 ? -17.895 -5.157 -0.041 1.00 95.50 245 PRO A CA 1
ATOM 2026 C C . PRO A 1 245 ? -17.485 -6.359 0.815 1.00 95.50 245 PRO A C 1
ATOM 2028 O O . PRO A 1 245 ? -18.264 -6.801 1.653 1.00 95.50 245 PRO A O 1
ATOM 2031 N N . ARG A 1 246 ? -16.258 -6.873 0.647 1.00 96.62 246 ARG A N 1
ATOM 2032 C CA . ARG A 1 246 ? -15.745 -8.003 1.438 1.00 96.62 246 ARG A CA 1
ATOM 2033 C C . ARG A 1 246 ? -15.534 -7.601 2.894 1.00 96.62 246 ARG A C 1
ATOM 2035 O O . ARG A 1 246 ? -15.976 -8.322 3.779 1.00 96.62 246 ARG A O 1
ATOM 2042 N N . ILE A 1 247 ? -14.936 -6.431 3.128 1.00 97.94 247 ILE A N 1
ATOM 2043 C CA . ILE A 1 247 ? -14.731 -5.863 4.470 1.00 97.94 247 ILE A CA 1
ATOM 2044 C C . ILE A 1 247 ? -16.072 -5.644 5.180 1.00 97.94 247 ILE A C 1
ATOM 2046 O O . ILE A 1 247 ? -16.254 -6.090 6.310 1.00 97.94 247 ILE A O 1
ATOM 2050 N N . ILE A 1 248 ? -17.034 -5.003 4.506 1.00 97.62 248 ILE A N 1
ATOM 2051 C CA . ILE A 1 248 ? -18.365 -4.739 5.072 1.00 97.62 248 ILE A CA 1
ATOM 2052 C C . ILE A 1 248 ? -19.084 -6.054 5.390 1.00 97.62 248 ILE A C 1
ATOM 2054 O O . ILE A 1 248 ? -19.607 -6.205 6.491 1.00 97.62 248 ILE A O 1
ATOM 2058 N N . ASN A 1 249 ? -19.058 -7.028 4.476 1.00 97.25 249 ASN A N 1
ATOM 2059 C CA . ASN A 1 249 ? -19.682 -8.331 4.702 1.00 97.25 249 ASN A CA 1
ATOM 2060 C C . ASN A 1 249 ? -19.029 -9.094 5.860 1.00 97.25 249 ASN A C 1
ATOM 2062 O O . ASN A 1 249 ? -19.746 -9.689 6.660 1.00 97.25 249 ASN A O 1
ATOM 2066 N N . ALA A 1 250 ? -17.698 -9.061 5.979 1.00 97.56 250 ALA A N 1
ATOM 2067 C CA . ALA A 1 250 ? -17.002 -9.700 7.092 1.00 97.56 250 ALA A CA 1
ATOM 2068 C C . ALA A 1 250 ? -17.419 -9.097 8.440 1.00 97.56 250 ALA A C 1
ATOM 2070 O O . ALA A 1 250 ? -17.656 -9.835 9.394 1.00 97.56 250 ALA A O 1
ATOM 2071 N N . MET A 1 251 ? -17.597 -7.774 8.498 1.00 97.00 251 MET A N 1
ATOM 2072 C CA . MET A 1 251 ? -18.133 -7.106 9.685 1.00 97.00 251 MET A CA 1
ATOM 2073 C C . MET A 1 251 ? -19.585 -7.477 9.978 1.00 97.00 251 MET A C 1
ATOM 2075 O O . MET A 1 251 ? -19.917 -7.765 11.122 1.00 97.00 251 MET A O 1
ATOM 2079 N N . SER A 1 252 ? -20.458 -7.485 8.969 1.00 95.38 252 SER A N 1
ATOM 2080 C CA . SER A 1 252 ? -21.881 -7.793 9.161 1.00 95.38 252 SER A CA 1
ATOM 2081 C C . SER A 1 252 ? -22.141 -9.252 9.540 1.00 95.38 252 SER A C 1
ATOM 2083 O O . SER A 1 252 ? -23.093 -9.524 10.265 1.00 95.38 252 SER A O 1
ATOM 2085 N N . ASN A 1 253 ? -21.300 -10.178 9.078 1.00 95.38 253 ASN A N 1
ATOM 2086 C CA . ASN A 1 253 ? -21.467 -11.613 9.311 1.00 95.38 253 ASN A CA 1
ATOM 2087 C C . ASN A 1 253 ? -20.664 -12.140 10.512 1.00 95.38 253 ASN A C 1
ATOM 2089 O O . ASN A 1 253 ? -20.746 -13.328 10.812 1.00 95.38 253 ASN A O 1
ATOM 2093 N N . GLY A 1 254 ? -19.866 -11.295 11.176 1.00 93.56 254 GLY A N 1
ATOM 2094 C CA . GLY A 1 254 ? -18.970 -11.725 12.255 1.00 93.56 254 GLY A CA 1
ATOM 2095 C C . GLY A 1 254 ? -17.803 -12.602 11.778 1.00 93.56 254 GLY A C 1
ATOM 2096 O O . GLY A 1 254 ? -17.292 -13.418 12.541 1.00 93.56 254 GLY A O 1
ATOM 2097 N N . GLY A 1 255 ? -17.386 -12.473 10.517 1.00 94.88 255 GLY A N 1
ATOM 2098 C CA . GLY A 1 255 ? -16.263 -13.225 9.956 1.00 94.88 255 GLY A CA 1
ATOM 2099 C C . GLY A 1 255 ? -16.314 -13.410 8.439 1.00 94.88 255 GLY A C 1
ATOM 2100 O O . GLY A 1 255 ? -17.257 -12.997 7.764 1.00 94.88 255 GLY A O 1
ATOM 2101 N N . GLY A 1 256 ? -15.272 -14.042 7.897 1.00 96.94 256 GLY A N 1
ATOM 2102 C CA . GLY A 1 256 ? -15.082 -14.294 6.464 1.00 96.94 256 GLY A CA 1
ATOM 2103 C C . GLY A 1 256 ? -13.684 -13.910 5.979 1.00 96.94 256 GLY A C 1
ATOM 2104 O O . GLY A 1 256 ? -12.863 -13.422 6.744 1.00 96.94 256 GLY A O 1
ATOM 2105 N N . ASN A 1 257 ? -13.392 -14.109 4.695 1.00 97.50 257 ASN A N 1
ATOM 2106 C CA . ASN A 1 257 ? -12.109 -13.690 4.125 1.00 97.50 257 ASN A CA 1
ATOM 2107 C C . ASN A 1 257 ? -12.229 -12.295 3.509 1.00 97.50 257 ASN A C 1
ATOM 2109 O O . ASN A 1 257 ? -13.146 -12.034 2.723 1.00 97.50 257 ASN A O 1
ATOM 2113 N N . ILE A 1 258 ? -11.277 -11.421 3.826 1.00 97.19 258 ILE A N 1
ATOM 2114 C CA . ILE A 1 258 ? -11.161 -10.089 3.227 1.00 97.19 258 ILE A CA 1
ATOM 2115 C C . ILE A 1 258 ? -9.856 -9.965 2.449 1.00 97.19 258 ILE A C 1
ATOM 2117 O O . ILE A 1 258 ? -8.913 -10.733 2.648 1.00 97.19 258 ILE A O 1
ATOM 2121 N N . THR A 1 259 ? -9.809 -8.957 1.583 1.00 93.38 259 THR A N 1
ATOM 2122 C CA . THR A 1 259 ? -8.587 -8.527 0.909 1.00 93.38 259 THR A CA 1
ATOM 2123 C C . THR A 1 259 ? -8.252 -7.086 1.266 1.00 93.38 259 THR A C 1
ATOM 2125 O O . THR A 1 259 ? -9.149 -6.293 1.553 1.00 93.38 259 THR A O 1
ATOM 2128 N N . LEU A 1 260 ? -6.964 -6.748 1.234 1.00 91.31 260 LEU A N 1
ATOM 2129 C CA . LEU A 1 260 ? -6.456 -5.385 1.344 1.00 91.31 260 LEU A CA 1
ATOM 2130 C C . LEU A 1 260 ? -5.597 -5.060 0.119 1.00 91.31 260 LEU A C 1
ATOM 2132 O O . LEU A 1 260 ? -4.696 -5.822 -0.245 1.00 91.31 260 LEU A O 1
ATOM 2136 N N . GLY A 1 261 ? -5.885 -3.933 -0.531 1.00 87.00 261 GLY A N 1
ATOM 2137 C CA . GLY A 1 261 ? -5.225 -3.554 -1.779 1.00 87.00 261 GLY A CA 1
ATOM 2138 C C . GLY A 1 261 ? -5.502 -4.541 -2.917 1.00 87.00 261 GLY A C 1
ATOM 2139 O O . GLY A 1 261 ? -4.736 -4.582 -3.882 1.00 87.00 261 GLY A O 1
ATOM 2140 N N . ASP A 1 262 ? -6.575 -5.338 -2.802 1.00 85.50 262 ASP A N 1
ATOM 2141 C CA . ASP A 1 262 ? -6.971 -6.395 -3.741 1.00 85.50 262 ASP A CA 1
ATOM 2142 C C . ASP A 1 262 ? -5.944 -7.538 -3.904 1.00 85.50 262 ASP A C 1
ATOM 2144 O O . ASP A 1 262 ? -6.059 -8.325 -4.838 1.00 85.50 262 ASP A O 1
ATOM 2148 N N . ILE A 1 263 ? -4.950 -7.648 -3.009 1.00 85.69 263 ILE A N 1
ATOM 2149 C CA . ILE A 1 263 ? -3.889 -8.675 -3.096 1.00 85.69 263 ILE A CA 1
ATOM 2150 C C . ILE A 1 263 ? -3.558 -9.372 -1.774 1.00 85.69 263 ILE A C 1
ATOM 2152 O O . ILE A 1 263 ? -3.268 -10.565 -1.774 1.00 85.69 263 ILE A O 1
ATOM 2156 N N . ARG A 1 264 ? -3.603 -8.664 -0.641 1.00 90.81 264 ARG A N 1
ATOM 2157 C CA . ARG A 1 264 ? -3.253 -9.238 0.665 1.00 90.81 264 ARG A CA 1
ATOM 2158 C C . ARG A 1 264 ? -4.490 -9.858 1.289 1.00 90.81 264 ARG A C 1
ATOM 2160 O O . ARG A 1 264 ? -5.528 -9.202 1.313 1.00 90.81 264 ARG A O 1
ATOM 2167 N N . ASN A 1 265 ? -4.394 -11.091 1.775 1.00 94.12 265 ASN A N 1
ATOM 2168 C CA . ASN A 1 265 ? -5.545 -11.850 2.261 1.00 94.12 265 ASN A CA 1
ATOM 2169 C C . ASN A 1 265 ? -5.552 -11.920 3.786 1.00 94.12 265 ASN A C 1
ATOM 2171 O O . ASN A 1 265 ? -4.519 -12.161 4.405 1.00 94.12 265 ASN A O 1
ATOM 2175 N N . PHE A 1 266 ? -6.730 -11.751 4.382 1.00 97.31 266 PHE A N 1
ATOM 2176 C CA . PHE A 1 266 ? -6.907 -11.845 5.828 1.00 97.31 266 PHE A CA 1
ATOM 2177 C C . PHE A 1 266 ? -8.121 -12.706 6.155 1.00 97.31 266 PHE A C 1
ATOM 2179 O O . PHE A 1 266 ? -9.172 -12.589 5.515 1.00 97.31 266 PHE A O 1
ATOM 2186 N N . HIS A 1 267 ? -7.961 -13.592 7.133 1.00 97.94 267 HIS A N 1
ATOM 2187 C CA . HIS A 1 267 ? -9.012 -14.493 7.584 1.00 97.94 267 HIS A CA 1
ATOM 2188 C C . HIS A 1 267 ? -9.656 -13.911 8.833 1.00 97.94 267 HIS A C 1
ATOM 2190 O O . HIS A 1 267 ? -9.012 -13.846 9.870 1.00 97.94 267 HIS A O 1
ATOM 2196 N N . CYS A 1 268 ? -10.904 -13.468 8.733 1.00 98.31 268 CYS A N 1
ATOM 2197 C CA . CYS A 1 268 ? -11.593 -12.770 9.806 1.00 98.31 268 CYS A CA 1
ATOM 2198 C C . CYS A 1 268 ? -12.512 -13.682 10.612 1.00 98.31 268 CYS A C 1
ATOM 2200 O O . CYS A 1 268 ? -13.327 -14.418 10.049 1.00 98.31 268 CYS A O 1
ATOM 2202 N N . SER A 1 269 ? -12.478 -13.512 11.929 1.00 98.00 269 SER A N 1
ATOM 2203 C CA . SER A 1 269 ? -13.410 -14.122 12.874 1.00 98.00 269 SER A CA 1
ATOM 2204 C C . SER A 1 269 ? -13.863 -13.108 13.919 1.00 98.00 269 SER A C 1
ATOM 2206 O O . SER A 1 269 ? -13.089 -12.232 14.318 1.00 98.00 269 SER A O 1
ATOM 2208 N N . ALA A 1 270 ? -15.108 -13.231 14.378 1.00 97.50 270 ALA A N 1
ATOM 2209 C CA . ALA A 1 270 ? -15.605 -12.475 15.519 1.00 97.50 270 ALA A CA 1
ATOM 2210 C C . ALA A 1 270 ? -14.726 -12.710 16.754 1.00 97.50 270 ALA A C 1
ATOM 2212 O O . ALA A 1 270 ? -14.316 -13.836 17.043 1.00 97.50 270 ALA A O 1
ATOM 2213 N N . ASP A 1 271 ? -14.455 -11.631 17.477 1.00 96.06 271 ASP A N 1
ATOM 2214 C CA . ASP A 1 271 ? -13.868 -11.688 18.807 1.00 96.06 271 ASP A CA 1
ATOM 2215 C C . ASP A 1 271 ? -14.931 -12.193 19.800 1.00 96.06 271 ASP A C 1
ATOM 2217 O O . ASP A 1 271 ? -15.991 -11.574 19.896 1.00 96.06 271 ASP A O 1
ATOM 2221 N N . PRO A 1 272 ? -14.697 -13.286 20.550 1.00 92.44 272 PRO A N 1
ATOM 2222 C CA . PRO A 1 272 ? -15.705 -13.850 21.455 1.00 92.44 272 PRO A CA 1
ATOM 2223 C C . PRO A 1 272 ? -16.207 -12.870 22.521 1.00 92.44 272 PRO A C 1
ATOM 2225 O O . PRO A 1 272 ? -17.341 -12.984 22.985 1.00 92.44 272 PRO A O 1
ATOM 2228 N N . ASP A 1 273 ? -15.366 -11.903 22.890 1.00 92.75 273 ASP A N 1
ATOM 2229 C CA . ASP A 1 273 ? -15.600 -11.002 24.015 1.00 92.75 273 ASP A CA 1
ATOM 2230 C C . ASP A 1 273 ? -16.121 -9.618 23.592 1.00 92.75 273 ASP A C 1
ATOM 2232 O O . ASP A 1 273 ? -16.295 -8.738 24.440 1.00 92.75 273 ASP A O 1
ATOM 2236 N N . SER A 1 274 ? -16.331 -9.363 22.293 1.00 94.12 274 SER A N 1
ATOM 2237 C CA . SER A 1 274 ? -16.730 -8.030 21.829 1.00 94.12 274 SER A CA 1
ATOM 2238 C C . SER A 1 274 ? -17.382 -8.013 20.440 1.00 94.12 274 SER A C 1
ATOM 2240 O O . SER A 1 274 ? -17.526 -9.029 19.774 1.00 94.12 274 SER A O 1
ATOM 2242 N N . VAL A 1 275 ? -17.783 -6.823 19.977 1.00 94.94 275 VAL A N 1
ATOM 2243 C CA . VAL A 1 275 ? -18.269 -6.608 18.597 1.00 94.94 275 VAL A CA 1
ATOM 2244 C C . VAL A 1 275 ? -17.136 -6.499 17.567 1.00 94.94 275 VAL A C 1
ATOM 2246 O O . VAL A 1 275 ? -17.391 -6.202 16.399 1.00 94.94 275 VAL A O 1
ATOM 2249 N N . ALA A 1 276 ? -15.882 -6.662 17.994 1.00 97.88 276 ALA A N 1
ATOM 2250 C CA . ALA A 1 276 ? -14.743 -6.583 17.098 1.00 97.88 276 ALA A CA 1
ATOM 2251 C C . ALA A 1 276 ? -14.645 -7.829 16.210 1.00 97.88 276 ALA A C 1
ATOM 2253 O O . ALA A 1 276 ? -15.053 -8.931 16.575 1.00 97.88 276 ALA A O 1
ATOM 2254 N N . VAL A 1 277 ? -14.030 -7.652 15.049 1.00 98.19 277 VAL A N 1
ATOM 2255 C CA . VAL A 1 277 ? -13.619 -8.745 14.169 1.00 98.19 277 VAL A CA 1
ATOM 2256 C C . VAL A 1 277 ? -12.104 -8.684 14.026 1.00 98.19 277 VAL A C 1
ATOM 2258 O O . VAL A 1 277 ? -11.543 -7.621 13.751 1.00 98.19 277 VAL A O 1
ATOM 2261 N N . ILE A 1 278 ? -11.443 -9.819 14.240 1.00 98.19 278 ILE A N 1
ATOM 2262 C CA . ILE A 1 278 ? -9.986 -9.955 14.188 1.00 98.19 278 ILE A CA 1
ATOM 2263 C C . ILE A 1 278 ? -9.636 -10.740 12.929 1.00 98.19 278 ILE A C 1
ATOM 2265 O O . ILE A 1 278 ? -10.192 -11.808 12.685 1.00 98.19 278 ILE A O 1
ATOM 2269 N N . CYS A 1 279 ? -8.724 -10.198 12.133 1.00 97.88 279 CYS A N 1
ATOM 2270 C CA . CYS A 1 279 ? -8.363 -10.707 10.821 1.00 97.88 279 CYS A CA 1
ATOM 2271 C C . CYS A 1 279 ? -6.844 -10.885 10.714 1.00 97.88 279 CYS A C 1
ATOM 2273 O O . CYS A 1 279 ? -6.162 -9.961 10.257 1.00 97.88 279 CYS A O 1
ATOM 2275 N N . PRO A 1 280 ? -6.278 -12.016 11.161 1.00 97.00 280 PRO A N 1
ATOM 2276 C CA . PRO A 1 280 ? -4.899 -12.384 10.851 1.00 97.00 280 PRO A CA 1
ATOM 2277 C C . PRO A 1 280 ? -4.672 -12.530 9.340 1.00 97.00 280 PRO A C 1
ATOM 2279 O O . PRO A 1 280 ? -5.520 -13.047 8.606 1.00 97.00 280 PRO A O 1
ATOM 2282 N N . GLU A 1 281 ? -3.515 -12.070 8.876 1.00 96.00 281 GLU A N 1
ATOM 2283 C CA . GLU A 1 281 ? -3.070 -12.215 7.492 1.00 96.00 281 GLU A CA 1
ATOM 2284 C C . GLU A 1 281 ? -2.687 -13.664 7.152 1.00 96.00 281 GLU A C 1
ATOM 2286 O O . GLU A 1 281 ? -2.169 -14.396 7.997 1.00 96.00 281 GLU A O 1
ATOM 2291 N N . PHE A 1 282 ? -2.909 -14.075 5.900 1.00 94.31 282 PHE A N 1
ATOM 2292 C CA . PHE A 1 282 ? -2.467 -15.370 5.379 1.00 94.31 282 PHE A CA 1
ATOM 2293 C C . PHE A 1 282 ? -2.141 -15.335 3.871 1.00 94.31 282 PHE A C 1
ATOM 2295 O O . PHE A 1 282 ? -2.534 -14.419 3.143 1.00 94.31 282 PHE A O 1
ATOM 2302 N N . GLY A 1 283 ? -1.456 -16.379 3.394 1.00 91.81 283 GLY A N 1
ATOM 2303 C CA . GLY A 1 283 ? -1.105 -16.581 1.984 1.00 91.81 283 GLY A CA 1
ATOM 2304 C C . GLY A 1 283 ? 0.333 -16.186 1.630 1.00 91.81 283 GLY A C 1
ATOM 2305 O O . GLY A 1 283 ? 1.110 -15.753 2.472 1.00 91.81 283 GLY A O 1
ATOM 2306 N N . PHE A 1 284 ? 0.699 -16.341 0.355 1.00 90.06 284 PHE A N 1
ATOM 2307 C CA . PHE A 1 284 ? 2.065 -16.087 -0.136 1.00 90.06 284 PHE A CA 1
ATOM 2308 C C . PHE A 1 284 ? 2.507 -14.620 -0.045 1.00 90.06 284 PHE A C 1
ATOM 2310 O O . PHE A 1 284 ? 3.700 -14.331 -0.052 1.00 90.06 284 PHE A O 1
ATOM 2317 N N . LEU A 1 285 ? 1.547 -13.698 0.044 1.00 89.50 285 LEU A N 1
ATOM 2318 C CA . LEU A 1 285 ? 1.784 -12.257 0.155 1.00 89.50 285 LEU A CA 1
ATOM 2319 C C . LEU A 1 285 ? 1.651 -11.729 1.582 1.00 89.50 285 LEU A C 1
ATOM 2321 O O . LEU A 1 285 ? 1.572 -10.512 1.773 1.00 89.50 285 LEU A O 1
ATOM 2325 N N . SER A 1 286 ? 1.643 -12.627 2.569 1.00 89.06 286 SER A N 1
ATOM 2326 C CA . SER A 1 286 ? 1.754 -12.237 3.966 1.00 89.06 286 SER A CA 1
ATOM 2327 C C . SER A 1 286 ? 3.111 -11.628 4.273 1.00 89.06 286 SER A C 1
ATOM 2329 O O . SER A 1 286 ? 4.138 -12.070 3.752 1.00 89.06 286 SER A O 1
ATOM 2331 N N . TYR A 1 287 ? 3.129 -10.630 5.151 1.00 86.06 287 TYR A N 1
ATOM 2332 C CA . TYR A 1 287 ? 4.387 -10.142 5.701 1.00 86.06 287 TYR A CA 1
ATOM 2333 C C . TYR A 1 287 ? 4.951 -11.097 6.751 1.00 86.06 287 TYR A C 1
ATOM 2335 O O . TYR A 1 287 ? 4.277 -11.993 7.256 1.00 86.06 287 TYR A O 1
ATOM 2343 N N . SER A 1 288 ? 6.235 -10.910 7.049 1.00 83.31 288 SER A N 1
ATOM 2344 C CA . SER A 1 288 ? 6.933 -11.598 8.127 1.00 83.31 288 SER A CA 1
ATOM 2345 C C . SER A 1 288 ? 7.539 -10.541 9.058 1.00 83.31 288 SER A C 1
ATOM 2347 O O . SER A 1 288 ? 8.529 -9.916 8.671 1.00 83.31 288 SER A O 1
ATOM 2349 N N . PRO A 1 289 ? 6.981 -10.326 10.265 1.00 88.12 289 PRO A N 1
ATOM 2350 C CA . PRO A 1 289 ? 5.831 -11.032 10.843 1.00 88.12 289 PRO A CA 1
ATOM 2351 C C . PRO A 1 289 ? 4.503 -10.716 10.131 1.00 88.12 289 PRO A C 1
ATOM 2353 O O . PRO A 1 289 ? 4.348 -9.651 9.534 1.00 88.12 289 PRO A O 1
ATOM 2356 N N . ALA A 1 290 ? 3.555 -11.656 10.204 1.00 90.94 290 ALA A N 1
ATOM 2357 C CA . ALA A 1 290 ? 2.228 -11.502 9.612 1.00 90.94 290 ALA A CA 1
ATOM 2358 C C . ALA A 1 290 ? 1.441 -10.402 10.330 1.00 90.94 290 ALA A C 1
ATOM 2360 O O . ALA A 1 290 ? 1.457 -10.306 11.560 1.00 90.94 290 ALA A O 1
ATOM 2361 N N . GLU A 1 291 ? 0.731 -9.580 9.562 1.00 94.25 291 GLU A N 1
ATOM 2362 C CA . GLU A 1 291 ? -0.049 -8.486 10.132 1.00 94.25 291 GLU A CA 1
ATOM 2363 C C . GLU A 1 291 ? -1.436 -8.968 10.572 1.00 94.25 291 GLU A C 1
ATOM 2365 O O . GLU A 1 291 ? -1.982 -9.945 10.067 1.00 94.25 291 GLU A O 1
ATOM 2370 N N . THR A 1 292 ? -2.038 -8.289 11.543 1.00 97.25 292 THR A N 1
ATOM 2371 C CA . THR A 1 292 ? -3.412 -8.561 11.980 1.00 97.25 292 THR A CA 1
ATOM 2372 C C . THR A 1 292 ? -4.218 -7.279 11.944 1.00 97.25 292 THR A C 1
ATOM 2374 O O . THR A 1 292 ? -3.796 -6.261 12.494 1.00 97.25 292 THR A O 1
ATOM 2377 N N . ILE A 1 293 ? -5.384 -7.329 11.302 1.00 98.00 293 ILE A N 1
ATOM 2378 C CA . ILE A 1 293 ? -6.350 -6.231 11.289 1.00 98.00 293 ILE A CA 1
ATOM 2379 C C . ILE A 1 293 ? -7.390 -6.482 12.380 1.00 98.00 293 ILE A C 1
ATOM 2381 O O . ILE A 1 293 ? -7.945 -7.570 12.489 1.00 98.00 293 ILE A O 1
ATOM 2385 N N . VAL A 1 294 ? -7.686 -5.455 13.164 1.00 98.38 294 VAL A N 1
ATOM 2386 C CA . VAL A 1 294 ? -8.811 -5.396 14.092 1.00 98.38 294 VAL A CA 1
ATOM 2387 C C . VAL A 1 294 ? -9.824 -4.410 13.534 1.00 98.38 294 VAL A C 1
ATOM 2389 O O . VAL A 1 294 ? -9.467 -3.286 13.178 1.00 98.38 294 VAL A O 1
ATOM 2392 N N . MET A 1 295 ? -11.082 -4.825 13.454 1.00 98.50 295 MET A N 1
ATOM 2393 C CA . MET A 1 295 ? -12.175 -4.021 12.922 1.00 98.50 295 MET A CA 1
ATOM 2394 C C . MET A 1 295 ? -13.269 -3.834 13.975 1.00 98.50 295 MET A C 1
ATOM 2396 O O . MET A 1 295 ? -13.676 -4.801 14.615 1.00 98.50 295 MET A O 1
ATOM 2400 N N . VAL A 1 296 ? -13.768 -2.608 14.138 1.00 98.19 296 VAL A N 1
ATOM 2401 C CA . VAL A 1 296 ? -14.832 -2.256 15.094 1.00 98.19 296 VAL A CA 1
ATOM 2402 C C . VAL A 1 296 ? -15.912 -1.432 14.380 1.00 98.19 296 VAL A C 1
ATOM 2404 O O . VAL A 1 296 ? -15.579 -0.431 13.737 1.00 98.19 296 VAL A O 1
ATOM 2407 N N . PRO A 1 297 ? -17.201 -1.813 14.452 1.00 96.94 297 PRO A N 1
ATOM 2408 C CA . PRO A 1 297 ? -18.277 -1.064 13.812 1.00 96.94 297 PRO A CA 1
ATOM 2409 C C . PRO A 1 297 ? -18.743 0.109 14.691 1.00 96.94 297 PRO A C 1
ATOM 2411 O O . PRO A 1 297 ? -18.919 -0.045 15.896 1.00 96.94 297 PRO A O 1
ATOM 2414 N N . VAL A 1 298 ? -19.005 1.277 14.094 1.00 96.12 298 VAL A N 1
ATOM 2415 C CA . VAL A 1 298 ? -19.534 2.458 14.803 1.00 96.12 298 VAL A CA 1
ATOM 2416 C C . VAL A 1 298 ? -20.337 3.368 13.875 1.00 96.12 298 VAL A C 1
ATOM 2418 O O . VAL A 1 298 ? -19.805 3.862 12.893 1.00 96.12 298 VAL A O 1
ATOM 2421 N N . ASN A 1 299 ? -21.618 3.624 14.160 1.00 92.69 299 ASN A N 1
ATOM 2422 C CA . ASN A 1 299 ? -22.434 4.655 13.487 1.00 92.69 299 ASN A CA 1
ATOM 2423 C C . ASN A 1 299 ? -22.335 4.694 11.940 1.00 92.69 299 ASN A C 1
ATOM 2425 O O . ASN A 1 299 ? -22.191 5.757 11.336 1.00 92.69 299 ASN A O 1
ATOM 2429 N N . GLY A 1 300 ? -22.405 3.531 11.279 1.00 94.50 300 GLY A N 1
ATOM 2430 C CA . GLY A 1 300 ? -22.268 3.432 9.814 1.00 94.50 300 GLY A CA 1
ATOM 2431 C C . GLY A 1 300 ? -20.825 3.554 9.298 1.00 94.50 300 GLY A C 1
ATOM 2432 O O . GLY A 1 300 ? -20.597 3.745 8.102 1.00 94.50 300 GLY A O 1
ATOM 2433 N N . LEU A 1 301 ? -19.848 3.443 10.193 1.00 97.31 301 LEU A N 1
ATOM 2434 C CA . LEU A 1 301 ? -18.421 3.347 9.925 1.00 97.31 301 LEU A CA 1
ATOM 2435 C C . LEU A 1 301 ? -17.882 1.999 10.418 1.00 97.31 301 LEU A C 1
ATOM 2437 O O . LEU A 1 301 ? -18.462 1.353 11.291 1.00 97.31 301 LEU A O 1
ATOM 2441 N N . ILE A 1 302 ? -16.735 1.607 9.880 1.00 98.19 302 ILE A N 1
ATOM 2442 C CA . ILE A 1 302 ? -15.893 0.531 10.397 1.00 98.19 302 ILE A CA 1
ATOM 2443 C C . ILE A 1 302 ? -14.524 1.151 10.666 1.00 98.19 302 ILE A C 1
ATOM 2445 O O . ILE A 1 302 ? -13.859 1.597 9.726 1.00 98.19 302 ILE A O 1
ATOM 2449 N N . LEU A 1 303 ? -14.124 1.209 11.935 1.00 98.19 303 LEU A N 1
ATOM 2450 C CA . LEU A 1 303 ? -12.771 1.591 12.331 1.00 98.19 303 LEU A CA 1
ATOM 2451 C C . LEU A 1 303 ? -11.872 0.368 12.180 1.00 98.19 303 LEU A C 1
ATOM 2453 O O . LEU A 1 303 ? -12.191 -0.697 12.705 1.00 98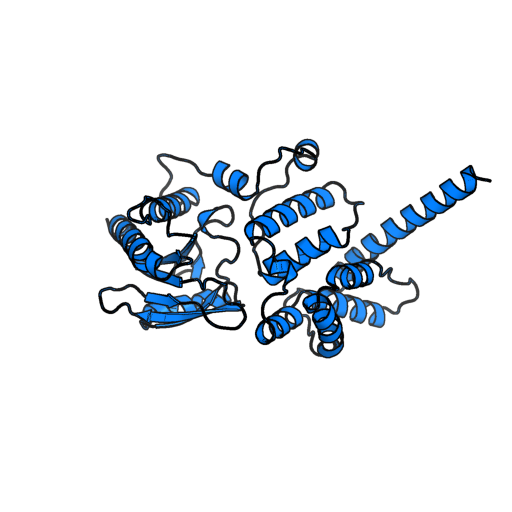.19 303 LEU A O 1
ATOM 2457 N N . MET A 1 304 ? -10.760 0.514 11.470 1.00 98.19 304 MET A N 1
ATOM 2458 C CA . MET A 1 304 ? -9.808 -0.564 11.230 1.00 98.19 304 MET A CA 1
ATOM 2459 C C . MET A 1 304 ? -8.430 -0.146 11.729 1.00 98.19 304 MET A C 1
ATOM 2461 O O . MET A 1 304 ? -7.921 0.904 11.338 1.00 98.19 304 MET A O 1
ATOM 2465 N N . GLY A 1 305 ? -7.813 -0.983 12.556 1.00 97.81 305 GLY A N 1
ATOM 2466 C CA . GLY A 1 305 ? -6.432 -0.829 13.002 1.00 97.81 305 GLY A CA 1
ATOM 2467 C C . GLY A 1 305 ? -5.638 -2.091 12.703 1.00 97.81 305 GLY A C 1
ATOM 2468 O O . GLY A 1 305 ? -6.140 -3.195 12.860 1.00 97.81 305 GLY A O 1
ATOM 2469 N N . MET A 1 306 ? -4.402 -1.931 12.266 1.00 97.19 306 MET A N 1
ATOM 2470 C CA . MET A 1 306 ? -3.493 -3.008 11.907 1.00 97.19 306 MET A CA 1
ATOM 2471 C C . MET A 1 306 ? -2.317 -3.029 12.874 1.00 97.19 306 MET A C 1
ATOM 2473 O O . MET A 1 306 ? -1.832 -1.979 13.294 1.00 97.19 306 MET A O 1
ATOM 2477 N N . THR A 1 307 ? -1.835 -4.220 13.199 1.00 96.19 307 THR A N 1
ATOM 2478 C CA . THR A 1 307 ? -0.628 -4.441 13.998 1.00 96.19 307 THR A CA 1
ATOM 2479 C C . THR A 1 307 ? 0.248 -5.512 13.355 1.00 96.19 307 THR A C 1
ATOM 2481 O O . THR A 1 307 ? -0.255 -6.359 12.619 1.00 96.19 307 THR A O 1
ATOM 2484 N N . GLN A 1 308 ? 1.551 -5.477 13.631 1.00 92.56 308 GLN A N 1
ATOM 2485 C CA . GLN A 1 308 ? 2.532 -6.467 13.161 1.00 92.56 308 GLN A CA 1
ATOM 2486 C C . GLN A 1 308 ? 2.809 -7.571 14.195 1.00 92.56 308 GLN A C 1
ATOM 2488 O O . GLN A 1 308 ? 3.778 -8.315 14.072 1.00 92.56 308 GLN A O 1
ATOM 2493 N N . SER A 1 309 ? 2.000 -7.650 15.253 1.00 87.62 309 SER A N 1
ATOM 2494 C CA . SER A 1 309 ? 2.155 -8.642 16.313 1.00 87.62 309 SER A CA 1
ATOM 2495 C C . SER A 1 309 ? 0.799 -9.108 16.825 1.00 87.62 309 SER A C 1
ATOM 2497 O O . SER A 1 309 ? -0.097 -8.295 17.053 1.00 87.62 309 SER A O 1
ATOM 2499 N N . ALA A 1 310 ? 0.669 -10.411 17.080 1.00 88.38 310 ALA A N 1
ATOM 2500 C CA . ALA A 1 310 ? -0.501 -10.969 17.754 1.00 88.38 310 ALA A CA 1
ATOM 2501 C C . ALA A 1 310 ? -0.703 -10.341 19.147 1.00 88.38 310 ALA A C 1
ATOM 2503 O O . ALA A 1 310 ? -1.826 -10.003 19.517 1.00 88.38 310 ALA A O 1
ATOM 2504 N N . ASP A 1 311 ? 0.388 -10.071 19.870 1.00 92.44 311 ASP A N 1
ATOM 2505 C CA . ASP A 1 311 ? 0.353 -9.411 21.183 1.00 92.44 311 ASP A CA 1
ATOM 2506 C C . ASP A 1 311 ? -0.078 -7.939 21.091 1.00 92.44 311 ASP A C 1
ATOM 2508 O O . ASP A 1 311 ? -0.503 -7.344 22.079 1.00 92.44 311 ASP A O 1
ATOM 2512 N N . GLY A 1 312 ? -0.003 -7.341 19.897 1.00 95.50 312 GLY A N 1
ATOM 2513 C CA . GLY A 1 312 ? -0.470 -5.985 19.624 1.00 95.50 312 GLY A CA 1
ATOM 2514 C C . GLY A 1 312 ? -1.995 -5.869 19.515 1.00 95.50 312 GLY A C 1
ATOM 2515 O O . GLY A 1 312 ? -2.547 -4.780 19.705 1.00 95.50 312 GLY A O 1
ATOM 2516 N N . VAL A 1 313 ? -2.694 -6.980 19.249 1.00 97.00 313 VAL A N 1
ATOM 2517 C CA . VAL A 1 313 ? -4.145 -7.009 18.991 1.00 97.00 313 VAL A CA 1
ATOM 2518 C C . VAL A 1 313 ? -4.962 -6.430 20.152 1.00 97.00 313 VAL A C 1
ATOM 2520 O O . VAL A 1 313 ? -5.793 -5.558 19.885 1.00 97.00 313 VAL A O 1
ATOM 2523 N N . PRO A 1 314 ? -4.744 -6.804 21.431 1.00 97.12 314 PRO A N 1
ATOM 2524 C CA . PRO A 1 314 ? -5.504 -6.240 22.549 1.00 97.12 314 PRO A CA 1
ATOM 2525 C C . PRO A 1 314 ? -5.354 -4.719 22.683 1.00 97.12 314 PRO A C 1
ATOM 2527 O O . PRO A 1 314 ? -6.332 -4.028 22.984 1.00 97.12 314 PRO A O 1
ATOM 2530 N N . PHE A 1 315 ? -4.159 -4.181 22.419 1.00 97.88 315 PHE A N 1
ATOM 2531 C CA . PHE A 1 315 ? -3.883 -2.744 22.507 1.00 97.88 315 PHE A CA 1
ATOM 2532 C C . PHE A 1 315 ? -4.569 -1.966 21.384 1.00 97.88 315 PHE A C 1
ATOM 2534 O O . PHE A 1 315 ? -5.198 -0.939 21.639 1.00 97.88 315 PHE A O 1
ATOM 2541 N N . VAL A 1 316 ? -4.501 -2.469 20.146 1.00 97.94 316 VAL A N 1
ATOM 2542 C CA . VAL A 1 316 ? -5.207 -1.858 19.010 1.00 97.94 316 VAL A CA 1
ATOM 2543 C C . VAL A 1 316 ? -6.720 -1.947 19.203 1.00 97.94 316 VAL A C 1
ATOM 2545 O O . VAL A 1 316 ? -7.410 -0.942 19.047 1.00 97.94 316 VAL A O 1
ATOM 2548 N N . LYS A 1 317 ? -7.238 -3.109 19.618 1.00 97.88 317 LYS A N 1
ATOM 2549 C CA . LYS A 1 317 ? -8.661 -3.316 19.926 1.00 97.88 317 LYS A CA 1
ATOM 2550 C C . LYS A 1 317 ? -9.167 -2.310 20.959 1.00 97.88 317 LYS A C 1
ATOM 2552 O O . LYS A 1 317 ? -10.178 -1.651 20.730 1.00 97.88 317 LYS A O 1
ATOM 2557 N N . SER A 1 318 ? -8.441 -2.147 22.063 1.00 97.38 318 SER A N 1
ATOM 2558 C CA . SER A 1 318 ? -8.820 -1.216 23.134 1.00 97.38 318 SER A CA 1
ATOM 2559 C C . SER A 1 318 ? -8.832 0.240 22.658 1.00 97.38 318 SER A C 1
ATOM 2561 O O . SER A 1 318 ? -9.764 0.978 22.971 1.00 97.38 318 SER A O 1
ATOM 2563 N N . ALA A 1 319 ? -7.843 0.644 21.854 1.00 97.94 319 ALA A N 1
ATOM 2564 C CA . ALA A 1 319 ? -7.785 1.986 21.276 1.00 97.94 319 ALA A CA 1
ATOM 2565 C C . ALA A 1 319 ? -8.952 2.263 20.310 1.00 97.94 319 ALA A C 1
ATOM 2567 O O . ALA A 1 319 ? -9.558 3.331 20.365 1.00 97.94 319 ALA A O 1
ATOM 2568 N N . LEU A 1 320 ? -9.307 1.292 19.461 1.00 97.94 320 LEU A N 1
ATOM 2569 C CA . LEU A 1 320 ? -10.462 1.402 18.562 1.00 97.94 320 LEU A CA 1
ATOM 2570 C C . LEU A 1 320 ? -11.778 1.520 19.338 1.00 97.94 320 LEU A C 1
ATOM 2572 O O . LEU A 1 320 ? -12.634 2.321 18.968 1.00 97.94 320 LEU A O 1
ATOM 2576 N N . PHE A 1 321 ? -11.937 0.760 20.426 1.00 97.50 321 PHE A N 1
ATOM 2577 C CA . PHE A 1 321 ? -13.117 0.867 21.281 1.00 97.50 321 PHE A CA 1
ATOM 2578 C C . PHE A 1 321 ? -13.221 2.224 21.977 1.00 97.50 321 PHE A C 1
ATOM 2580 O O . PHE A 1 321 ? -14.316 2.778 22.034 1.00 97.50 321 PHE A O 1
ATOM 2587 N N . ALA A 1 322 ? -12.113 2.789 22.460 1.00 96.62 322 ALA A N 1
ATOM 2588 C CA . ALA A 1 322 ? -12.120 4.124 23.057 1.00 96.62 322 ALA A CA 1
ATOM 2589 C C . ALA A 1 322 ? -12.659 5.183 22.076 1.00 96.62 322 ALA A C 1
ATOM 2591 O O . ALA A 1 322 ? -13.564 5.942 22.423 1.00 96.62 322 ALA A O 1
ATOM 2592 N N . GLU A 1 323 ? -12.193 5.170 20.823 1.00 95.75 323 GLU A N 1
ATOM 2593 C CA . GLU A 1 323 ? -12.694 6.098 19.802 1.00 95.75 323 GLU A CA 1
ATOM 2594 C C . GLU A 1 323 ? -14.115 5.779 19.327 1.00 95.75 323 GLU A C 1
ATOM 2596 O O . GLU A 1 323 ? -14.875 6.692 19.006 1.00 95.75 323 GLU A O 1
ATOM 2601 N N . MET A 1 324 ? -14.523 4.505 19.329 1.00 94.69 324 MET A N 1
ATOM 2602 C CA . MET A 1 324 ? -15.920 4.131 19.093 1.00 94.69 324 MET A CA 1
ATOM 2603 C C . MET A 1 324 ? -16.852 4.809 20.106 1.00 94.69 324 MET A C 1
ATOM 2605 O O . MET A 1 324 ? -17.871 5.364 19.702 1.00 94.69 324 MET A O 1
ATOM 2609 N N . TYR A 1 325 ? -16.509 4.783 21.398 1.00 90.94 325 TYR A N 1
ATOM 2610 C CA . TYR A 1 325 ? -17.309 5.433 22.441 1.00 90.94 325 TYR A CA 1
ATOM 2611 C C . TYR A 1 325 ? -17.371 6.954 22.259 1.00 90.94 325 TYR A C 1
ATOM 2613 O O . TYR A 1 325 ? -18.443 7.535 22.418 1.00 90.94 325 TYR A O 1
ATOM 2621 N N . ASN A 1 326 ? -16.260 7.595 21.882 1.00 88.62 326 ASN A N 1
ATOM 2622 C CA . ASN A 1 326 ? -16.230 9.037 21.604 1.00 88.62 326 ASN A CA 1
ATOM 2623 C C . ASN A 1 326 ? -17.138 9.414 20.425 1.00 88.62 326 ASN A C 1
ATOM 2625 O O . ASN A 1 326 ? -17.811 10.436 20.459 1.00 88.62 326 ASN A O 1
ATOM 2629 N N . LEU A 1 327 ? -17.185 8.569 19.394 1.00 88.94 327 LEU A N 1
ATOM 2630 C CA . LEU A 1 327 ? -18.000 8.760 18.192 1.00 88.94 327 LEU A CA 1
ATOM 2631 C C . LEU A 1 327 ? -19.510 8.566 18.397 1.00 88.94 327 LEU A C 1
ATOM 2633 O O . LEU A 1 327 ? -20.290 8.851 17.482 1.00 88.94 327 LEU A O 1
ATOM 2637 N N . GLN A 1 328 ? -19.915 8.008 19.537 1.00 85.06 328 GLN A N 1
ATOM 2638 C CA . GLN A 1 328 ? -21.315 7.773 19.892 1.00 85.06 328 GLN A CA 1
ATOM 2639 C C . GLN A 1 328 ? -21.927 8.896 20.738 1.00 85.06 328 GLN A C 1
ATOM 2641 O O . GLN A 1 328 ? -23.149 8.905 20.894 1.00 85.06 328 GLN A O 1
ATOM 2646 N N . GLN A 1 329 ? -21.106 9.800 21.279 1.00 74.50 329 GLN A N 1
ATOM 2647 C CA . GLN A 1 329 ? -21.542 10.969 22.053 1.00 74.50 329 GLN A CA 1
ATOM 2648 C C . GLN A 1 329 ? -21.897 12.143 21.138 1.00 74.50 329 GLN A C 1
ATOM 2650 O O . GLN A 1 329 ? -22.831 12.888 21.504 1.00 74.50 329 GLN A O 1
#

Organism: NCBI:txid2203390

Sequence (329 aa):
MKLALLLSIGCCLVAVNFALRATIIRCLRKTRSWSEIDCTPHQDKLYEDFDRIWAGDYLSVFAEWLDNPIPREWSEERLATYCIERECHTNQAMVDYMNIHGYAPFCMERSVEDWVNARFWTRCKVRTDRSLELAPEEYATYFCYKVFRVQDPKIACPSMDVILSPNKLTVQQMMQNKEIRGVVEDRSEQWWVGLMREISHLSKDLNGVKQFHYGWIINTATQKNVVPLWSRYQGPTIPVRRDMPRIINAMSNGGGNITLGDIRNFHCSADPDSVAVICPEFGFLSYSPAETIVMVPVNGLILMGMTQSADGVPFVKSALFAEMYNLQQ

Secondary structure (DSSP, 8-state):
-HHHHHHHHHHHHHHHHHHHHHHHHHHHTTS--GGG---GGGHHHHHHHHHHHHTT-HHHHHHHHHS-PPPTT--HHHHHHHHHHHHHTTSHHHHHHHHHH-S-GGGGGS-HHHHHHHHHHHHHHHHHSTTPPPPHHHHHHHHHHHHTTPPPPS-----HHHHH-TTPPPHHHHHHTT---S---TTSHHHHHHHHHHHHHH-B-TTS-B----EEEEETTTTEE-S-TT-GGG-SS---TTHHHHHHHHHHHTEEEEEETTTEEEEEEE-TTSS-EEEEEESTT--SSPPEEEEEEETTEEEEEEESSGGGHHHHHHHHHHHHHHTT-

Foldseek 3Di:
DVVVVVVVVVVVVLVQLVQLLCLVVLLVVQDDPLVPQDCVVVLVVLVVLVVCQLVPVQLVSLCVLSNDGDDPPDDPVNSNVVSSNSSSNLHVSLLVSCLVANDRPVLVVDDLLVLLQLLLLLVLVCVVVVSDGQRSVSVVSVNSLSSLLFDNAPDDRDDPCLSPDPPHDGLLVVLVVPADPDDDPPLPLNNVLVLLVQLQQQLADPVSHGFFDAWFKAQQVVLDTSHHSSRSRHPGFAADSVQSVVVVVCLVVQWDWTDISNRWIWGWHHDPVDSKIKTWTDGSHADVLGKIWIWDDADSMIIITIGSDPVSVVSSNVSVVVVSVVRVD